Protein AF-0000000079300422 (afdb_homodimer)

Structure (mmCIF, N/CA/C/O backbone):
data_AF-0000000079300422-model_v1
#
loop_
_entity.id
_entity.type
_entity.pdbx_description
1 polymer 'Transcriptional regulator'
#
loop_
_atom_site.group_PDB
_atom_site.id
_atom_site.type_symbol
_atom_site.label_atom_id
_atom_site.label_alt_id
_atom_site.label_comp_id
_atom_site.label_asym_id
_atom_site.label_entity_id
_atom_site.label_seq_id
_atom_site.pdbx_PDB_ins_code
_atom_site.Cartn_x
_atom_site.Cartn_y
_atom_site.Cartn_z
_atom_site.occupancy
_atom_site.B_iso_or_equiv
_atom_site.auth_seq_id
_atom_site.auth_comp_id
_atom_site.auth_asym_id
_atom_site.auth_atom_id
_atom_site.pdbx_PDB_model_num
ATOM 1 N N . MET A 1 1 ? -11.734 12.523 0.452 1 65.12 1 MET A N 1
ATOM 2 C CA . MET A 1 1 ? -12.492 11.336 0.838 1 65.12 1 MET A CA 1
ATOM 3 C C . MET A 1 1 ? -11.555 10.195 1.224 1 65.12 1 MET A C 1
ATOM 5 O O . MET A 1 1 ? -10.438 10.102 0.72 1 65.12 1 MET A O 1
ATOM 9 N N . ALA A 1 2 ? -11.742 9.453 2.398 1 83.44 2 ALA A N 1
ATOM 10 C CA . ALA A 1 2 ? -11.023 8.32 2.979 1 83.44 2 ALA A CA 1
ATOM 11 C C . ALA A 1 2 ? -11.086 7.098 2.062 1 83.44 2 ALA A C 1
ATOM 13 O O . ALA A 1 2 ? -11.969 7.008 1.203 1 83.44 2 ALA A O 1
ATOM 14 N N . LEU A 1 3 ? -10.109 6.27 2.125 1 91.56 3 LEU A N 1
ATOM 15 C CA . LEU A 1 3 ? -10.156 4.988 1.424 1 91.56 3 LEU A CA 1
ATOM 16 C C . LEU A 1 3 ? -11.32 4.141 1.921 1 91.56 3 LEU A C 1
ATOM 18 O O . LEU A 1 3 ? -11.602 4.102 3.121 1 91.56 3 LEU A O 1
ATOM 22 N N . SER A 1 4 ? -11.961 3.43 0.982 1 94.44 4 SER A N 1
ATOM 23 C CA . SER A 1 4 ? -12.961 2.447 1.388 1 94.44 4 SER A CA 1
ATOM 24 C C . SER A 1 4 ? -12.336 1.338 2.227 1 94.44 4 SER A C 1
ATOM 26 O O . SER A 1 4 ? -11.117 1.175 2.238 1 94.44 4 SER A O 1
ATOM 28 N N . LYS A 1 5 ? -13.203 0.615 2.973 1 94.38 5 LYS A N 1
ATOM 29 C CA . LYS A 1 5 ? -12.727 -0.51 3.771 1 94.38 5 LYS A CA 1
ATOM 30 C C . LYS A 1 5 ? -12 -1.534 2.902 1 94.38 5 LYS A C 1
ATOM 32 O O . LYS A 1 5 ? -10.977 -2.09 3.309 1 94.38 5 LYS A O 1
ATOM 37 N N . SER A 1 6 ? -12.539 -1.839 1.721 1 95.19 6 SER A N 1
ATOM 38 C CA . SER A 1 6 ? -11.938 -2.783 0.789 1 95.19 6 SER A CA 1
ATOM 39 C C . SER A 1 6 ? -10.57 -2.293 0.314 1 95.19 6 SER A C 1
ATOM 41 O O . SER A 1 6 ? -9.609 -3.068 0.259 1 95.19 6 SER A O 1
ATOM 43 N N . ALA A 1 7 ? -10.5 -1.039 0.012 1 96.56 7 ALA A N 1
ATOM 44 C CA . ALA A 1 7 ? -9.242 -0.473 -0.458 1 96.56 7 ALA A CA 1
ATOM 45 C C . ALA A 1 7 ? -8.18 -0.513 0.639 1 96.56 7 ALA A C 1
ATOM 47 O O . ALA A 1 7 ? -7.012 -0.817 0.373 1 96.56 7 ALA A O 1
ATOM 48 N N . ARG A 1 8 ? -8.656 -0.204 1.826 1 96.69 8 ARG A N 1
ATOM 49 C CA . ARG A 1 8 ? -7.73 -0.251 2.953 1 96.69 8 ARG A CA 1
ATOM 50 C C . ARG A 1 8 ? -7.207 -1.668 3.174 1 96.69 8 ARG A C 1
ATOM 52 O O . ARG A 1 8 ? -6.016 -1.865 3.416 1 96.69 8 ARG A O 1
ATOM 59 N N . LYS A 1 9 ? -8.039 -2.619 3.129 1 97.31 9 LYS A N 1
ATOM 60 C CA . LYS A 1 9 ? -7.648 -4.02 3.273 1 97.31 9 LYS A CA 1
ATOM 61 C C . LYS A 1 9 ? -6.645 -4.422 2.197 1 97.31 9 LYS A C 1
ATOM 63 O O . LYS A 1 9 ? -5.629 -5.055 2.492 1 97.31 9 LYS A O 1
ATOM 68 N N . VAL A 1 10 ? -6.906 -4.062 0.966 1 98.25 10 VAL A N 1
ATOM 69 C CA . VAL A 1 10 ? -6.031 -4.398 -0.149 1 98.25 10 VAL A CA 1
ATOM 70 C C . VAL A 1 10 ? -4.672 -3.732 0.04 1 98.25 10 VAL A C 1
ATOM 72 O O . VAL A 1 10 ? -3.629 -4.363 -0.152 1 98.25 10 VAL A O 1
ATOM 75 N N . LEU A 1 11 ? -4.734 -2.471 0.416 1 98.5 11 LEU A N 1
ATOM 76 C CA . LEU A 1 11 ? -3.49 -1.745 0.655 1 98.5 11 LEU A CA 1
ATOM 77 C C . LEU A 1 11 ? -2.645 -2.449 1.712 1 98.5 11 LEU A C 1
ATOM 79 O O . LEU A 1 11 ? -1.437 -2.615 1.535 1 98.5 11 LEU A O 1
ATOM 83 N N . LYS A 1 12 ? -3.197 -2.912 2.76 1 98.44 12 LYS A N 1
ATOM 84 C CA . LYS A 1 12 ? -2.498 -3.617 3.83 1 98.44 12 LYS A CA 1
ATOM 85 C C . LYS A 1 12 ? -1.874 -4.914 3.318 1 98.44 12 LYS A C 1
ATOM 87 O O . LYS A 1 12 ? -0.717 -5.211 3.621 1 98.44 12 LYS A O 1
ATOM 92 N N . VAL A 1 13 ? -2.605 -5.645 2.57 1 98.56 13 VAL A N 1
ATOM 93 C CA . VAL A 1 13 ? -2.121 -6.914 2.041 1 98.56 13 VAL A CA 1
ATOM 94 C C . VAL A 1 13 ? -0.952 -6.664 1.091 1 98.56 13 VAL A C 1
ATOM 96 O O . VAL A 1 13 ? 0.05 -7.383 1.127 1 98.56 13 VAL A O 1
ATOM 99 N N . LEU A 1 14 ? -1.039 -5.613 0.265 1 98.44 14 LEU A N 1
ATOM 100 C CA . LEU A 1 14 ? -0.009 -5.32 -0.725 1 98.44 14 LEU A CA 1
ATOM 101 C C . LEU A 1 14 ? 1.299 -4.926 -0.046 1 98.44 14 LEU A C 1
ATOM 103 O O . LEU A 1 14 ? 2.373 -5.051 -0.639 1 98.44 14 LEU A O 1
ATOM 107 N N . ALA A 1 15 ? 1.162 -4.453 1.154 1 98.44 15 ALA A N 1
ATOM 108 C CA . ALA A 1 15 ? 2.348 -3.967 1.854 1 98.44 15 ALA A CA 1
ATOM 109 C C . ALA A 1 15 ? 3.031 -5.094 2.625 1 98.44 15 ALA A C 1
ATOM 111 O O . ALA A 1 15 ? 4.105 -4.902 3.195 1 98.44 15 ALA A O 1
ATOM 112 N N . ARG A 1 16 ? 2.473 -6.234 2.688 1 97.94 16 ARG A N 1
ATOM 113 C CA . ARG A 1 16 ? 3.061 -7.352 3.414 1 97.94 16 ARG A CA 1
ATOM 114 C C . ARG A 1 16 ? 4.293 -7.887 2.691 1 97.94 16 ARG A C 1
ATOM 116 O O . ARG A 1 16 ? 4.414 -7.746 1.474 1 97.94 16 ARG A O 1
ATOM 123 N N . ARG A 1 17 ? 5.07 -8.469 3.504 1 95.25 17 ARG A N 1
ATOM 124 C CA . ARG A 1 17 ? 6.293 -9.047 2.967 1 95.25 17 ARG A CA 1
ATOM 125 C C . ARG A 1 17 ? 5.98 -10.062 1.867 1 95.25 17 ARG A C 1
ATOM 127 O O . ARG A 1 17 ? 5.145 -10.945 2.051 1 95.25 17 ARG A O 1
ATOM 134 N N . GLY A 1 18 ? 6.57 -9.891 0.708 1 96.75 18 GLY A N 1
ATOM 135 C CA . GLY A 1 18 ? 6.465 -10.867 -0.362 1 96.75 18 GLY A CA 1
ATOM 136 C C . GLY A 1 18 ? 5.312 -10.594 -1.309 1 96.75 18 GLY A C 1
ATOM 137 O O . GLY A 1 18 ? 5.273 -11.133 -2.42 1 96.75 18 GLY A O 1
ATOM 138 N N . ALA A 1 19 ? 4.363 -9.797 -0.877 1 98 19 ALA A N 1
ATOM 139 C CA . ALA A 1 19 ? 3.121 -9.648 -1.633 1 98 19 ALA A CA 1
ATOM 140 C C . ALA A 1 19 ? 3.387 -9.047 -3.01 1 98 19 ALA A C 1
ATOM 142 O O . ALA A 1 19 ? 3.02 -9.625 -4.031 1 98 19 ALA A O 1
ATOM 143 N N . PRO A 1 20 ? 4.094 -7.871 -3.105 1 97.81 20 PRO A N 1
ATOM 144 C CA . PRO A 1 20 ? 4.363 -7.352 -4.449 1 97.81 20 PRO A CA 1
ATOM 145 C C . PRO A 1 20 ? 5.191 -8.312 -5.297 1 97.81 20 PRO A C 1
ATOM 147 O O . PRO A 1 20 ? 4.918 -8.477 -6.488 1 97.81 20 PRO A O 1
ATOM 150 N N . GLU A 1 21 ? 6.148 -8.977 -4.695 1 97.12 21 GLU A N 1
ATOM 151 C CA . GLU A 1 21 ? 7.027 -9.891 -5.422 1 97.12 21 GLU A CA 1
ATOM 152 C C . GLU A 1 21 ? 6.246 -11.047 -6.031 1 97.12 21 GLU A C 1
ATOM 154 O O . GLU A 1 21 ? 6.504 -11.453 -7.168 1 97.12 21 GLU A O 1
ATOM 159 N N . VAL A 1 22 ? 5.305 -11.555 -5.246 1 98.06 22 VAL A N 1
ATOM 160 C CA . VAL A 1 22 ? 4.496 -12.672 -5.73 1 98.06 22 VAL A CA 1
ATOM 161 C C . VAL A 1 22 ? 3.656 -12.219 -6.922 1 98.06 22 VAL A C 1
ATOM 163 O O . VAL A 1 22 ? 3.576 -12.922 -7.934 1 98.06 22 VAL A O 1
ATOM 166 N N . LEU A 1 23 ? 3.039 -11.07 -6.871 1 98.12 23 LEU A N 1
ATOM 167 C CA . LEU A 1 23 ? 2.238 -10.555 -7.98 1 98.12 23 LEU A CA 1
ATOM 168 C C . LEU A 1 23 ? 3.102 -10.344 -9.219 1 98.12 23 LEU A C 1
ATOM 170 O O . LEU A 1 23 ? 2.691 -10.68 -10.328 1 98.12 23 LEU A O 1
ATOM 174 N N . PHE A 1 24 ? 4.254 -9.789 -8.992 1 97.38 24 PHE A N 1
ATOM 175 C CA . PHE A 1 24 ? 5.16 -9.562 -10.117 1 97.38 24 PHE A CA 1
ATOM 176 C C . PHE A 1 24 ? 5.547 -10.875 -10.773 1 97.38 24 PHE A C 1
ATOM 178 O O . PHE A 1 24 ? 5.566 -10.984 -12 1 97.38 24 PHE A O 1
ATOM 185 N N . ALA A 1 25 ? 5.883 -11.836 -9.984 1 97.25 25 ALA A N 1
ATOM 186 C CA . ALA A 1 25 ? 6.266 -13.141 -10.508 1 97.25 25 ALA A CA 1
ATOM 187 C C . ALA A 1 25 ? 5.145 -13.75 -11.344 1 97.25 25 ALA A C 1
ATOM 189 O O . ALA A 1 25 ? 5.391 -14.328 -12.406 1 97.25 25 ALA A O 1
ATOM 190 N N . LEU A 1 26 ? 3.947 -13.547 -10.914 1 97.81 26 LEU A N 1
ATOM 191 C CA . LEU A 1 26 ? 2.793 -14.141 -11.578 1 97.81 26 LEU A CA 1
ATOM 192 C C . LEU A 1 26 ? 2.477 -13.398 -12.875 1 97.81 26 LEU A C 1
ATOM 194 O O . LEU A 1 26 ? 1.721 -13.898 -13.711 1 97.81 26 LEU A O 1
ATOM 198 N N . SER A 1 27 ? 2.973 -12.227 -12.984 1 96.5 27 SER A N 1
ATOM 199 C CA . SER A 1 27 ? 2.764 -11.477 -14.219 1 96.5 27 SER A CA 1
ATOM 200 C C . SER A 1 27 ? 3.438 -12.164 -15.398 1 96.5 27 SER A C 1
ATOM 202 O O . SER A 1 27 ? 3.121 -11.867 -16.562 1 96.5 27 SER A O 1
ATOM 204 N N . ARG A 1 28 ? 4.32 -13.023 -15.164 1 95.19 28 ARG A N 1
ATOM 205 C CA . ARG A 1 28 ? 5.055 -13.719 -16.219 1 95.19 28 ARG A CA 1
ATOM 206 C C . ARG A 1 28 ? 4.242 -14.883 -16.766 1 95.19 28 ARG A C 1
ATOM 208 O O . ARG A 1 28 ? 4.598 -15.453 -17.797 1 95.19 28 ARG A O 1
ATOM 215 N N . GLY A 1 29 ? 3.244 -15.273 -16.078 1 96.94 29 GLY A N 1
ATOM 216 C CA . GLY A 1 29 ? 2.389 -16.359 -16.516 1 96.94 29 GLY A CA 1
ATOM 217 C C . GLY A 1 29 ? 2.021 -17.328 -15.414 1 96.94 29 GLY A C 1
ATOM 218 O O . GLY A 1 29 ? 2.455 -17.172 -14.266 1 96.94 29 GLY A O 1
ATOM 219 N N . ALA A 1 30 ? 1.229 -18.312 -15.844 1 97.94 30 ALA A N 1
ATOM 220 C CA . ALA A 1 30 ? 0.841 -19.359 -14.898 1 97.94 30 ALA A CA 1
ATOM 221 C C . ALA A 1 30 ? 2.068 -20 -14.25 1 97.94 30 ALA A C 1
ATOM 223 O O . ALA A 1 30 ? 3.064 -20.266 -14.93 1 97.94 30 ALA A O 1
ATOM 224 N N . SER A 1 31 ? 2.039 -20.188 -12.93 1 98.06 31 SER A N 1
ATOM 225 C CA . SER A 1 31 ? 3.199 -20.703 -12.211 1 98.06 31 SER A CA 1
ATOM 226 C C . SER A 1 31 ? 2.789 -21.734 -11.172 1 98.06 31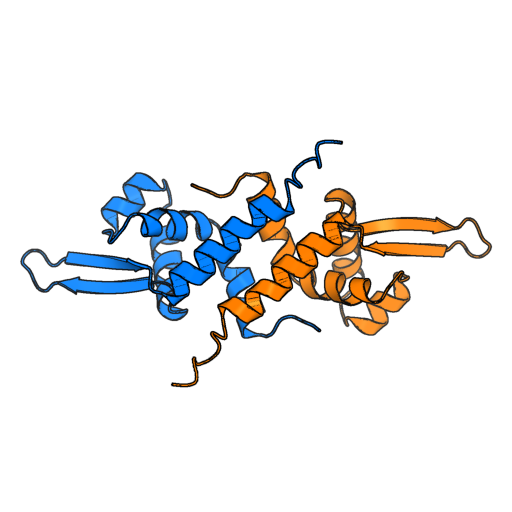 SER A C 1
ATOM 228 O O . SER A 1 31 ? 1.731 -21.625 -10.555 1 98.06 31 SER A O 1
ATOM 230 N N . ARG A 1 32 ? 3.676 -22.719 -11.039 1 97.81 32 ARG A N 1
ATOM 231 C CA . ARG A 1 32 ? 3.512 -23.656 -9.93 1 97.81 32 ARG A CA 1
ATOM 232 C C . ARG A 1 32 ? 4.16 -23.125 -8.656 1 97.81 32 ARG A C 1
ATOM 234 O O . ARG A 1 32 ? 4.988 -22.203 -8.711 1 97.81 32 ARG A O 1
ATOM 241 N N . PHE A 1 33 ? 3.715 -23.703 -7.504 1 98 33 PHE A N 1
ATOM 242 C CA . PHE A 1 33 ? 4.266 -23.297 -6.215 1 98 33 PHE A CA 1
ATOM 243 C C . PHE A 1 33 ? 5.789 -23.391 -6.223 1 98 33 PHE A C 1
ATOM 245 O O . PHE A 1 33 ? 6.477 -22.453 -5.82 1 98 33 PHE A O 1
ATOM 252 N N . SER A 1 34 ? 6.266 -24.453 -6.754 1 96.25 34 SER A N 1
ATOM 253 C CA . SER A 1 34 ? 7.703 -24.719 -6.766 1 96.25 34 SER A CA 1
ATOM 254 C C . SER A 1 34 ? 8.438 -23.688 -7.617 1 96.25 34 SER A C 1
ATOM 256 O O . SER A 1 34 ? 9.555 -23.281 -7.281 1 96.25 34 SER A O 1
ATOM 258 N N . ASP A 1 35 ? 7.852 -23.297 -8.75 1 95.75 35 ASP A N 1
ATOM 259 C CA . ASP A 1 35 ? 8.422 -22.266 -9.602 1 95.75 35 ASP A CA 1
ATOM 260 C C . ASP A 1 35 ? 8.57 -20.953 -8.836 1 95.75 35 ASP A C 1
ATOM 262 O O . ASP A 1 35 ? 9.625 -20.312 -8.891 1 95.75 35 ASP A O 1
ATOM 266 N N . LEU A 1 36 ? 7.52 -20.609 -8.102 1 97.31 36 LEU A N 1
ATOM 267 C CA . LEU A 1 36 ? 7.508 -19.359 -7.348 1 97.31 36 LEU A CA 1
ATOM 268 C C . LEU A 1 36 ? 8.508 -19.406 -6.195 1 97.31 36 LEU A C 1
ATOM 270 O O . LEU A 1 36 ? 9.219 -18.438 -5.938 1 97.31 36 LEU A O 1
ATOM 274 N N . GLU A 1 37 ? 8.539 -20.516 -5.52 1 95.44 37 GLU A N 1
ATOM 275 C CA . GLU A 1 37 ? 9.484 -20.688 -4.422 1 95.44 37 GLU A CA 1
ATOM 276 C C . GLU A 1 37 ? 10.922 -20.469 -4.898 1 95.44 37 GLU A C 1
ATOM 278 O O . GLU A 1 37 ? 11.703 -19.781 -4.242 1 95.44 37 GLU A O 1
ATOM 283 N N . SER A 1 38 ? 11.258 -21.062 -6.027 1 94.06 38 SER A N 1
ATOM 284 C CA . SER A 1 38 ? 12.602 -20.969 -6.59 1 94.06 38 SER A CA 1
ATOM 285 C C . SER A 1 38 ? 12.938 -19.547 -7.023 1 94.06 38 SER A C 1
ATOM 287 O O . SER A 1 38 ? 14.062 -19.094 -6.84 1 94.06 38 SER A O 1
ATOM 289 N N . LEU A 1 39 ? 11.977 -18.844 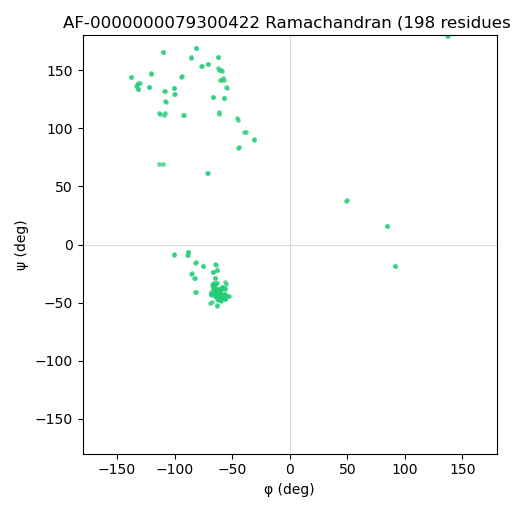-7.496 1 94.75 39 LEU A N 1
ATOM 290 C CA . LEU A 1 39 ? 12.172 -17.516 -8.07 1 94.75 39 LEU A CA 1
ATOM 291 C C . LEU A 1 39 ? 12.258 -16.453 -6.98 1 94.75 39 LEU A C 1
ATOM 293 O O . LEU A 1 39 ? 13.039 -15.508 -7.094 1 94.75 39 LEU A O 1
ATOM 297 N N . LEU A 1 40 ? 11.477 -16.453 -5.902 1 94.69 40 LEU A N 1
ATOM 298 C CA . LEU A 1 40 ? 11.25 -15.352 -4.98 1 94.69 40 LEU A CA 1
ATOM 299 C C . LEU A 1 40 ? 12.086 -15.523 -3.715 1 94.69 40 LEU A C 1
ATOM 301 O O . LEU A 1 40 ? 12.219 -14.586 -2.922 1 94.69 40 LEU A O 1
ATOM 305 N N . VAL A 1 41 ? 12.719 -16.516 -3.424 1 89.62 41 VAL A N 1
ATOM 306 C CA . VAL A 1 41 ? 13.469 -16.781 -2.203 1 89.62 41 VAL A CA 1
ATOM 307 C C . VAL A 1 41 ? 12.602 -16.469 -0.984 1 89.62 41 VAL A C 1
ATOM 309 O O . VAL A 1 41 ? 13.062 -15.82 -0.04 1 89.62 41 VAL A O 1
ATOM 312 N N . LEU A 1 42 ? 11.352 -16.734 -0.938 1 95.06 42 LEU A N 1
ATOM 313 C CA . LEU A 1 42 ? 10.406 -16.672 0.172 1 95.06 42 LEU A CA 1
ATOM 314 C C . LEU A 1 42 ? 10.266 -18.031 0.843 1 95.06 42 LEU A C 1
ATOM 316 O O . LEU A 1 42 ? 10.328 -19.062 0.176 1 95.06 42 LEU A O 1
ATOM 320 N N . SER A 1 43 ? 10.102 -17.938 2.139 1 96.81 43 SER A N 1
ATOM 321 C CA . SER A 1 43 ? 9.773 -19.203 2.789 1 96.81 43 SER A CA 1
ATOM 322 C C . SER A 1 43 ? 8.492 -19.797 2.225 1 96.81 43 SER A C 1
ATOM 324 O O . SER A 1 43 ? 7.582 -19.062 1.832 1 96.81 43 SER A O 1
ATOM 326 N N . PRO A 1 44 ? 8.398 -21.141 2.23 1 97.62 44 PRO A N 1
ATOM 327 C CA . PRO A 1 44 ? 7.168 -21.781 1.758 1 97.62 44 PRO A CA 1
ATOM 328 C C . PRO A 1 44 ? 5.926 -21.297 2.502 1 97.62 44 PRO A C 1
ATOM 330 O O . PRO A 1 44 ? 4.855 -21.156 1.904 1 97.62 44 PRO A O 1
ATOM 333 N N . ARG A 1 45 ? 6.074 -20.969 3.709 1 98.06 45 ARG A N 1
ATOM 334 C CA . ARG A 1 45 ? 4.949 -20.5 4.504 1 98.06 45 ARG A CA 1
ATOM 335 C C . ARG A 1 45 ? 4.484 -19.125 4.031 1 98.06 45 ARG A C 1
ATOM 337 O O . ARG A 1 45 ? 3.287 -18.906 3.832 1 98.06 45 ARG A O 1
ATOM 344 N N . THR A 1 46 ? 5.414 -18.219 3.9 1 98.25 46 THR A N 1
ATOM 345 C CA . THR A 1 46 ? 5.082 -16.859 3.453 1 98.25 46 THR A CA 1
ATOM 346 C C . THR A 1 46 ? 4.461 -16.891 2.061 1 98.25 46 THR A C 1
ATOM 348 O O . THR A 1 46 ? 3.475 -16.203 1.801 1 98.25 46 THR A O 1
ATOM 351 N N . LEU A 1 47 ? 5.066 -17.688 1.211 1 98.31 47 LEU A N 1
ATOM 352 C CA . LEU A 1 47 ? 4.539 -17.828 -0.143 1 98.31 47 LEU A CA 1
ATOM 353 C C . LEU A 1 47 ? 3.109 -18.359 -0.119 1 98.31 47 LEU A C 1
ATOM 355 O O . LEU A 1 47 ? 2.227 -17.812 -0.782 1 98.31 47 LEU A O 1
ATOM 359 N N . ALA A 1 48 ? 2.895 -19.422 0.64 1 98.5 48 ALA A N 1
ATOM 360 C CA . ALA A 1 48 ? 1.563 -20.016 0.738 1 98.5 48 ALA A CA 1
ATOM 361 C C . ALA A 1 48 ? 0.553 -19.016 1.273 1 98.5 48 ALA A C 1
ATOM 363 O O . ALA A 1 48 ? -0.573 -18.922 0.775 1 98.5 48 ALA A O 1
ATOM 364 N N . GLU A 1 49 ? 0.927 -18.281 2.262 1 98.69 49 GLU A N 1
ATOM 365 C CA . GLU A 1 49 ? 0.061 -17.281 2.861 1 98.69 49 GLU A CA 1
ATOM 366 C C . GLU A 1 49 ? -0.307 -16.203 1.851 1 98.69 49 GLU A C 1
ATOM 368 O O . GLU A 1 49 ? -1.472 -15.805 1.753 1 98.69 49 GLU A O 1
ATOM 373 N N . ARG A 1 50 ? 0.64 -15.688 1.093 1 98.56 50 ARG A N 1
ATOM 374 C CA . ARG A 1 50 ? 0.379 -14.656 0.093 1 98.56 50 ARG A CA 1
ATOM 375 C C . ARG A 1 50 ? -0.554 -15.172 -0.996 1 98.56 50 ARG A C 1
ATOM 377 O O . ARG A 1 50 ? -1.489 -14.484 -1.401 1 98.56 50 ARG A O 1
ATOM 384 N N . LEU A 1 51 ? -0.268 -16.406 -1.452 1 98.75 51 LEU A N 1
ATOM 385 C CA . LEU A 1 51 ? -1.097 -16.984 -2.504 1 98.75 51 LEU A CA 1
ATOM 386 C C . LEU A 1 51 ? -2.533 -17.172 -2.025 1 98.75 51 LEU A C 1
ATOM 388 O O . LEU A 1 51 ? -3.479 -16.875 -2.762 1 98.75 51 LEU A O 1
ATOM 392 N N . ARG A 1 52 ? -2.668 -17.641 -0.816 1 98.62 52 ARG A N 1
ATOM 393 C CA . ARG A 1 52 ? -4.004 -17.797 -0.25 1 98.62 52 ARG A CA 1
ATOM 394 C C . ARG A 1 52 ? -4.715 -16.453 -0.135 1 98.62 52 ARG A C 1
ATOM 396 O O . ARG A 1 52 ? -5.879 -16.328 -0.518 1 98.62 52 ARG A O 1
ATOM 403 N N . GLU A 1 53 ? -4.066 -15.469 0.388 1 98.75 53 GLU A N 1
ATOM 404 C CA . GLU A 1 53 ? -4.641 -14.133 0.524 1 98.75 53 GLU A CA 1
ATOM 405 C C . GLU A 1 53 ? -5.059 -13.57 -0.832 1 98.75 53 GLU A C 1
ATOM 407 O O . GLU A 1 53 ? -6.152 -13.016 -0.972 1 98.75 53 GLU A O 1
ATOM 412 N N . PHE A 1 54 ? -4.184 -13.727 -1.809 1 98.81 54 PHE A N 1
ATOM 413 C CA . PHE A 1 54 ? -4.477 -13.203 -3.139 1 98.81 54 PHE A CA 1
ATOM 414 C C . PHE A 1 54 ? -5.641 -13.953 -3.771 1 98.81 54 PHE A C 1
ATOM 416 O O . PHE A 1 54 ? -6.43 -13.367 -4.516 1 98.81 54 PHE A O 1
ATOM 423 N N . HIS A 1 55 ? -5.68 -15.25 -3.514 1 98.75 55 HIS A N 1
ATOM 424 C CA . HIS A 1 55 ? -6.816 -16.016 -4.008 1 98.75 55 HIS A CA 1
ATOM 425 C C . HIS A 1 55 ? -8.125 -15.523 -3.396 1 98.75 55 HIS A C 1
ATOM 427 O O . HIS A 1 55 ? -9.102 -15.305 -4.113 1 98.75 55 HIS A O 1
ATOM 433 N N . LEU A 1 56 ? -8.148 -15.297 -2.082 1 98.12 56 LEU A N 1
ATOM 434 C CA . LEU A 1 56 ? -9.344 -14.844 -1.372 1 98.12 56 LEU A CA 1
ATOM 435 C C . LEU A 1 56 ? -9.75 -13.453 -1.834 1 98.12 56 LEU A C 1
ATOM 437 O O . LEU A 1 56 ? -10.945 -13.133 -1.877 1 98.12 56 LEU A O 1
ATOM 441 N N . LEU A 1 57 ? -8.797 -12.656 -2.264 1 97.88 57 LEU A N 1
ATOM 442 C CA . LEU A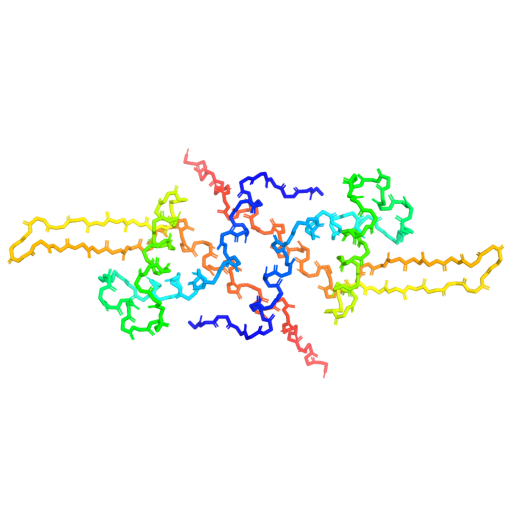 1 57 ? -9.07 -11.297 -2.713 1 97.88 57 LEU A CA 1
ATOM 443 C C . LEU A 1 57 ? -9.406 -11.273 -4.199 1 97.88 57 LEU A C 1
ATOM 445 O O . LEU A 1 57 ? -9.75 -10.219 -4.746 1 97.88 57 LEU A O 1
ATOM 449 N N . GLY A 1 58 ? -9.234 -12.359 -4.859 1 97.75 58 GLY A N 1
ATOM 450 C CA . GLY A 1 58 ? -9.57 -12.461 -6.27 1 97.75 58 GLY A CA 1
ATOM 451 C C . GLY A 1 58 ? -8.469 -11.977 -7.188 1 97.75 58 GLY A C 1
ATOM 452 O O . GLY A 1 58 ? -8.719 -11.68 -8.359 1 97.75 58 GLY A O 1
ATOM 453 N N . PHE A 1 59 ? -7.27 -11.836 -6.699 1 98.5 59 PHE A N 1
ATOM 454 C CA . PHE A 1 59 ? -6.141 -11.391 -7.504 1 98.5 59 PHE A CA 1
ATOM 455 C C . PHE A 1 59 ? -5.531 -12.555 -8.273 1 98.5 59 PHE A C 1
ATOM 457 O O . PHE A 1 59 ? -4.941 -12.359 -9.344 1 98.5 59 PHE A O 1
ATOM 464 N N . VAL A 1 60 ? -5.648 -13.773 -7.715 1 98.75 60 VAL A N 1
ATOM 465 C CA . VAL A 1 60 ? -5.012 -14.969 -8.242 1 98.75 60 VAL A CA 1
ATOM 466 C C . VAL A 1 60 ? -6.02 -16.125 -8.281 1 98.75 60 VAL A C 1
ATOM 468 O O . VAL A 1 60 ? -6.82 -16.281 -7.359 1 98.75 60 VAL A O 1
ATOM 471 N N . GLU A 1 61 ? -5.977 -16.781 -9.305 1 98.69 61 GLU A N 1
ATOM 472 C CA . GLU A 1 61 ? -6.754 -18.016 -9.43 1 98.69 61 GLU A CA 1
ATOM 473 C C . GLU A 1 61 ? -5.887 -19.25 -9.188 1 98.69 61 GLU A C 1
ATOM 475 O O . GLU A 1 61 ? -4.746 -19.312 -9.656 1 98.69 61 GLU A O 1
ATOM 480 N N . ARG A 1 62 ? -6.344 -20.078 -8.352 1 98 62 ARG A N 1
ATOM 481 C CA . ARG A 1 62 ? -5.73 -21.391 -8.156 1 98 62 ARG A CA 1
ATOM 482 C C . ARG A 1 62 ? -6.375 -22.438 -9.055 1 98 62 ARG A C 1
ATOM 484 O O . ARG A 1 62 ? -7.531 -22.812 -8.852 1 98 62 ARG A O 1
ATOM 491 N N . ARG A 1 63 ? -5.672 -22.953 -10.055 1 97.69 63 ARG A N 1
ATOM 492 C CA . ARG A 1 63 ? -6.203 -23.922 -11.008 1 97.69 63 ARG A CA 1
ATOM 493 C C . ARG A 1 63 ? -5.609 -25.312 -10.758 1 97.69 63 ARG A C 1
ATOM 495 O O . ARG A 1 63 ? -4.398 -25.5 -10.891 1 97.69 63 ARG A O 1
ATOM 502 N N . ALA A 1 64 ? -6.465 -26.234 -10.531 1 96.75 64 ALA A N 1
ATOM 503 C CA . ALA A 1 64 ? -6.031 -27.609 -10.281 1 96.75 64 ALA A CA 1
ATOM 504 C C . ALA A 1 64 ? -6.184 -28.469 -11.531 1 96.75 64 ALA A C 1
ATOM 506 O O . ALA A 1 64 ? -7.184 -28.359 -12.25 1 96.75 64 ALA A O 1
ATOM 507 N N . TYR A 1 65 ? -5.199 -29.25 -11.867 1 96.06 65 TYR A N 1
ATOM 508 C CA . TYR A 1 65 ? -5.207 -30.188 -12.977 1 96.06 65 TYR A CA 1
ATOM 509 C C . TYR A 1 65 ? -5.172 -31.625 -12.469 1 96.06 65 TYR A C 1
ATOM 511 O O . TYR A 1 65 ? -4.188 -32.062 -11.859 1 96.06 65 TYR A O 1
ATOM 519 N N . PRO A 1 66 ? -6.246 -32.312 -12.68 1 92.5 66 PRO A N 1
ATOM 520 C CA . PRO A 1 66 ? -6.312 -33.688 -12.234 1 92.5 66 PRO A CA 1
ATOM 521 C C . PRO A 1 66 ? -5.434 -34.625 -13.062 1 92.5 66 PRO A C 1
ATOM 523 O O . PRO A 1 66 ? -5.945 -35.469 -13.797 1 92.5 66 PRO A O 1
ATOM 526 N N . GLU A 1 67 ? -4.281 -34.5 -13.117 1 93.94 67 GLU A N 1
ATOM 527 C CA . GLU A 1 67 ? -3.293 -35.344 -13.789 1 93.94 67 GLU A CA 1
ATOM 528 C C . GLU A 1 67 ? -2.441 -36.094 -12.789 1 93.94 67 GLU A C 1
ATOM 530 O O . GLU A 1 67 ? -2.686 -36.031 -11.578 1 93.94 67 GLU A O 1
ATOM 535 N N . VAL A 1 68 ? -1.716 -37.094 -13.281 1 92.94 68 VAL A N 1
ATOM 536 C CA . VAL A 1 68 ? -0.8 -37.844 -12.445 1 92.94 68 VAL A CA 1
ATOM 537 C C . VAL A 1 68 ? 0.643 -37.5 -12.805 1 92.94 68 VAL A C 1
ATOM 539 O O . VAL A 1 68 ? 1.092 -37.781 -13.922 1 92.94 68 VAL A O 1
ATOM 542 N N . PRO A 1 69 ? 1.313 -36.812 -11.781 1 94.12 69 PRO A N 1
ATOM 543 C CA . PRO A 1 69 ? 0.889 -36.344 -10.461 1 94.12 69 PRO A CA 1
ATOM 544 C C . PRO A 1 69 ? 0.027 -35.094 -10.539 1 94.12 69 PRO A C 1
ATOM 546 O O . PRO A 1 69 ? 0.117 -34.312 -11.508 1 94.12 69 PRO A O 1
ATOM 549 N N . PRO A 1 70 ? -0.82 -34.938 -9.516 1 94.38 70 PRO A N 1
ATOM 550 C CA . PRO A 1 70 ? -1.663 -33.75 -9.516 1 94.38 70 PRO A CA 1
ATOM 551 C C . PRO A 1 70 ? -0.852 -32.438 -9.586 1 94.38 70 PRO A C 1
ATOM 553 O O . PRO A 1 70 ? 0.241 -32.375 -9.016 1 94.38 70 PRO A O 1
ATOM 556 N N . ARG A 1 71 ? -1.354 -31.469 -10.32 1 94.88 71 ARG A N 1
ATOM 557 C CA . ARG A 1 71 ? -0.654 -30.203 -10.5 1 94.88 71 ARG A CA 1
ATOM 558 C C . ARG A 1 71 ? -1.581 -29.016 -10.227 1 94.88 71 ARG A C 1
ATOM 560 O O . ARG A 1 71 ? -2.76 -29.047 -10.594 1 94.88 71 ARG A O 1
ATOM 567 N N . VAL A 1 72 ? -1.051 -28.016 -9.562 1 97.69 72 VAL A N 1
ATOM 568 C CA . VAL A 1 72 ? -1.778 -26.766 -9.336 1 97.69 72 VAL A CA 1
ATOM 569 C C . VAL A 1 72 ? -0.99 -25.594 -9.914 1 97.69 72 VAL A C 1
ATOM 571 O O . VAL A 1 72 ? 0.231 -25.516 -9.758 1 97.69 72 VAL A O 1
ATOM 574 N N . GLU A 1 73 ? -1.76 -24.734 -10.609 1 98.62 73 GLU A N 1
ATOM 575 C CA . GLU A 1 73 ? -1.142 -23.531 -11.133 1 98.62 73 GLU A CA 1
ATOM 576 C C . GLU A 1 73 ? -1.822 -22.281 -10.57 1 98.62 73 GLU A C 1
ATOM 578 O O . GLU A 1 73 ? -3.027 -22.281 -10.32 1 98.62 73 GLU A O 1
ATOM 583 N N . TYR A 1 74 ? -1.081 -21.312 -10.406 1 98.75 74 TYR A N 1
ATOM 584 C CA . TYR A 1 74 ? -1.562 -19.984 -10.008 1 98.75 74 TYR A CA 1
ATOM 585 C C . TYR A 1 74 ? -1.481 -19 -11.172 1 98.75 74 TYR A C 1
ATOM 587 O O . TYR A 1 74 ? -0.446 -18.906 -11.828 1 98.75 74 TYR A O 1
ATOM 595 N N . ILE A 1 75 ? -2.584 -18.312 -11.352 1 98.69 75 ILE A N 1
ATOM 596 C CA . ILE A 1 75 ? -2.695 -17.406 -12.492 1 98.69 75 ILE A CA 1
ATOM 597 C C . ILE A 1 75 ? -3.211 -16.047 -12.023 1 98.69 75 ILE 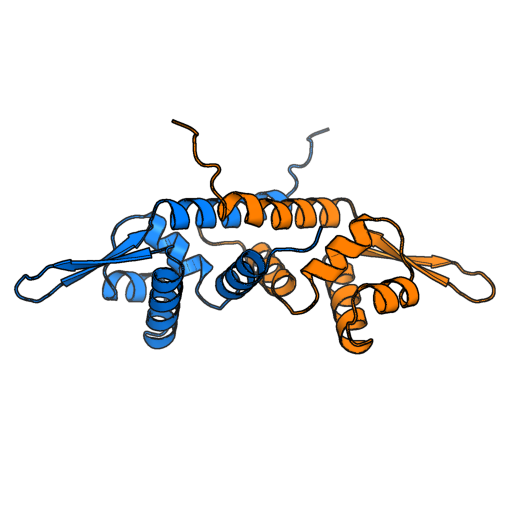A C 1
ATOM 599 O O . ILE A 1 75 ? -4.133 -15.977 -11.211 1 98.69 75 ILE A O 1
ATOM 603 N N . LEU A 1 76 ? -2.561 -15.062 -12.492 1 98.31 76 LEU A N 1
ATOM 604 C CA . LEU A 1 76 ? -3.053 -13.719 -12.219 1 98.31 76 LEU A CA 1
ATOM 605 C C . LEU A 1 76 ? -4.387 -13.469 -12.914 1 98.31 76 LEU A C 1
ATOM 607 O O . LEU A 1 76 ? -4.516 -13.719 -14.117 1 98.31 76 LEU A O 1
ATOM 611 N N . THR A 1 77 ? -5.391 -13.031 -12.156 1 98.19 77 THR A N 1
ATOM 612 C CA . THR A 1 77 ? -6.68 -12.68 -12.742 1 98.19 77 THR A CA 1
ATOM 613 C C . THR A 1 77 ? -6.637 -11.273 -13.336 1 98.19 77 THR A C 1
ATOM 615 O O . THR A 1 77 ? -5.672 -10.539 -13.133 1 98.19 77 THR A O 1
ATOM 618 N N . PRO A 1 78 ? -7.688 -10.891 -14.125 1 96.94 78 PRO A N 1
ATOM 619 C CA . PRO A 1 78 ? -7.754 -9.5 -14.586 1 96.94 78 PRO A CA 1
ATOM 620 C C . PRO A 1 78 ? -7.719 -8.492 -13.445 1 96.94 78 PRO A C 1
ATOM 622 O O . PRO A 1 78 ? -7.078 -7.449 -13.555 1 96.94 78 PRO A O 1
ATOM 625 N N . ARG A 1 79 ? -8.375 -8.828 -12.344 1 96.81 79 ARG A N 1
ATOM 626 C CA . ARG A 1 79 ? -8.336 -7.973 -11.164 1 96.81 79 ARG A CA 1
ATOM 627 C C . ARG A 1 79 ? -6.914 -7.875 -10.609 1 96.81 79 ARG A C 1
ATOM 629 O O . ARG A 1 79 ? -6.457 -6.785 -10.258 1 96.81 79 ARG A O 1
ATOM 636 N N . GLY A 1 80 ? -6.246 -9 -10.516 1 97.88 80 GLY A N 1
ATOM 637 C CA . GLY A 1 80 ? -4.863 -9.016 -10.07 1 97.88 80 GLY A CA 1
ATOM 638 C C . GLY A 1 80 ? -3.943 -8.18 -10.938 1 97.88 80 GLY A C 1
ATOM 639 O O . GLY A 1 80 ? -3.033 -7.52 -10.43 1 97.88 80 GLY A O 1
ATOM 640 N N . LYS A 1 81 ? -4.234 -8.211 -12.234 1 97.31 81 LYS A N 1
ATOM 641 C CA . LYS A 1 81 ? -3.434 -7.43 -13.172 1 97.31 81 LYS A CA 1
ATOM 642 C C . LYS A 1 81 ? -3.623 -5.934 -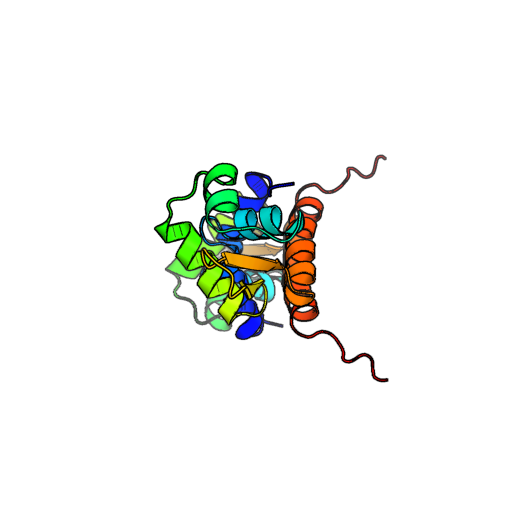12.938 1 97.31 81 LYS A C 1
ATOM 644 O O . LYS A 1 81 ? -2.66 -5.164 -12.992 1 97.31 81 LYS A O 1
ATOM 649 N N . ARG A 1 82 ? -4.84 -5.555 -12.695 1 97.31 82 ARG A N 1
ATOM 650 C CA . ARG A 1 82 ? -5.102 -4.148 -12.406 1 97.31 82 ARG A CA 1
ATOM 651 C C . ARG A 1 82 ? -4.375 -3.705 -11.141 1 97.31 82 ARG A C 1
ATOM 653 O O . ARG A 1 82 ? -3.818 -2.607 -11.094 1 97.31 82 ARG A O 1
ATOM 660 N N . VAL A 1 83 ? -4.332 -4.582 -10.164 1 97.62 83 VAL A N 1
ATOM 661 C CA . VAL A 1 83 ? -3.666 -4.273 -8.906 1 97.62 83 VAL A CA 1
ATOM 662 C C . VAL A 1 83 ? -2.16 -4.176 -9.125 1 97.62 83 VAL A C 1
ATOM 664 O O . VAL A 1 83 ? -1.5 -3.295 -8.57 1 97.62 83 VAL A O 1
ATOM 667 N N . LEU A 1 84 ? -1.66 -5.055 -9.898 1 97.44 84 LEU A N 1
ATOM 668 C CA . LEU A 1 84 ? -0.24 -5.012 -10.234 1 97.44 84 LEU A CA 1
ATOM 669 C C . LEU A 1 84 ? 0.112 -3.701 -10.93 1 97.44 84 LEU A C 1
ATOM 671 O O . LEU A 1 84 ? 1.138 -3.086 -10.625 1 97.44 84 LEU A O 1
ATOM 675 N N . ASP A 1 85 ? -0.724 -3.293 -11.867 1 96.38 85 ASP A N 1
ATOM 676 C CA . ASP A 1 85 ? -0.5 -2.031 -12.57 1 96.38 85 ASP A CA 1
ATOM 677 C C . ASP A 1 85 ? -0.537 -0.852 -11.594 1 96.38 85 ASP A C 1
ATOM 679 O O . ASP A 1 85 ? 0.24 0.096 -11.734 1 96.38 85 ASP A O 1
ATOM 683 N N . PHE A 1 86 ? -1.421 -0.923 -10.734 1 97.56 86 PHE A N 1
ATOM 684 C CA . PHE A 1 86 ? -1.49 0.065 -9.664 1 97.56 86 PHE A CA 1
ATOM 685 C C . PHE A 1 86 ? -0.173 0.129 -8.898 1 97.56 86 PHE A C 1
ATOM 687 O O . PHE A 1 86 ? 0.375 1.212 -8.688 1 97.56 86 PHE A O 1
ATOM 694 N N . LEU A 1 87 ? 0.443 -0.956 -8.5 1 97.62 87 LEU A N 1
ATOM 695 C CA . LEU A 1 87 ? 1.708 -1.008 -7.773 1 97.62 87 LEU A CA 1
ATOM 696 C C . LEU A 1 87 ? 2.834 -0.397 -8.602 1 97.62 87 LEU A C 1
ATOM 698 O O . LEU A 1 87 ? 3.666 0.343 -8.07 1 97.62 87 LEU A O 1
ATOM 702 N N . ARG A 1 88 ? 2.777 -0.687 -9.891 1 95 88 ARG A N 1
ATOM 703 C CA . ARG A 1 88 ? 3.791 -0.141 -10.789 1 95 88 ARG A CA 1
ATOM 704 C C . ARG A 1 88 ? 3.709 1.38 -10.844 1 95 88 ARG A C 1
ATOM 706 O O . ARG A 1 88 ? 4.73 2.057 -10.984 1 95 88 ARG A O 1
ATOM 713 N N . GLY A 1 89 ? 2.516 1.855 -10.711 1 95.81 89 GLY A N 1
ATOM 714 C CA . GLY A 1 89 ? 2.303 3.295 -10.727 1 95.81 89 GLY A CA 1
ATOM 715 C C . GLY A 1 89 ? 2.99 4.012 -9.578 1 95.81 89 GLY A C 1
ATOM 716 O O . GLY A 1 89 ? 3.264 5.211 -9.664 1 95.81 89 GLY A O 1
ATOM 717 N N . LEU A 1 90 ? 3.295 3.287 -8.508 1 96.69 90 LEU A N 1
ATOM 718 C CA . LEU A 1 90 ? 3.959 3.893 -7.359 1 96.69 90 LEU A CA 1
ATOM 719 C C . LEU A 1 90 ? 5.363 4.359 -7.723 1 96.69 90 LEU A C 1
ATOM 721 O O . LEU A 1 90 ? 5.828 5.387 -7.23 1 96.69 90 LEU A O 1
ATOM 725 N N . GLU A 1 91 ? 6.055 3.633 -8.625 1 94.25 91 GLU A N 1
ATOM 726 C CA . GLU A 1 91 ? 7.383 4.027 -9.078 1 94.25 91 GLU A CA 1
ATOM 727 C C . GLU A 1 91 ? 7.352 5.391 -9.766 1 94.25 91 GLU A C 1
ATOM 729 O O . GLU A 1 91 ? 8.234 6.219 -9.555 1 94.25 91 GLU A O 1
ATOM 734 N N . ASP A 1 92 ? 6.324 5.566 -10.531 1 92 92 ASP A N 1
ATOM 735 C CA . ASP A 1 92 ? 6.18 6.82 -11.266 1 92 92 ASP A CA 1
ATOM 736 C C . ASP A 1 92 ? 5.945 7.988 -10.312 1 92 92 ASP A C 1
ATOM 738 O O . ASP A 1 92 ? 6.395 9.109 -10.57 1 92 92 ASP A O 1
ATOM 742 N N . VAL A 1 93 ? 5.254 7.746 -9.273 1 94.75 93 VAL A N 1
ATOM 743 C CA . VAL A 1 93 ? 4.934 8.758 -8.281 1 94.75 93 VAL A CA 1
ATOM 744 C C . VAL A 1 93 ? 6.215 9.227 -7.594 1 94.75 93 VAL A C 1
ATOM 746 O O . VAL A 1 93 ? 6.371 10.422 -7.305 1 94.75 93 VAL A O 1
ATOM 749 N N . LEU A 1 94 ? 7.113 8.352 -7.285 1 93.12 94 LEU A N 1
ATOM 750 C CA . LEU A 1 94 ? 8.289 8.648 -6.477 1 93.12 94 LEU A CA 1
ATOM 751 C C . LEU A 1 94 ? 9.422 9.195 -7.34 1 93.12 94 LEU A C 1
ATOM 753 O O . LEU A 1 94 ? 10.367 9.797 -6.824 1 93.12 94 LEU A O 1
ATOM 757 N N . GLU A 1 95 ? 9.461 8.898 -8.562 1 83.94 95 GLU A N 1
ATOM 758 C CA . GLU A 1 95 ? 10.492 9.414 -9.461 1 83.94 95 GLU A CA 1
ATOM 759 C C . GLU A 1 95 ? 9.906 10.414 -10.453 1 83.94 95 GLU A C 1
ATOM 761 O O . GLU A 1 95 ? 9.734 10.094 -11.633 1 83.94 95 GLU A O 1
ATOM 766 N N . PRO A 1 96 ? 9.516 11.594 -9.867 1 70.5 96 PRO A N 1
ATOM 767 C CA . PRO A 1 96 ? 8.969 12.531 -10.844 1 70.5 96 PRO A CA 1
ATOM 768 C C . PRO A 1 96 ? 9.977 12.938 -11.914 1 70.5 96 PRO A C 1
ATOM 770 O O . PRO A 1 96 ? 11.18 13.016 -11.633 1 70.5 96 PRO A O 1
ATOM 773 N N . LYS A 1 97 ? 9.656 12.477 -13.148 1 61.47 97 LYS A N 1
ATOM 774 C CA . LYS A 1 97 ? 10.477 12.82 -14.297 1 61.47 97 LYS A CA 1
ATOM 775 C C . LYS A 1 97 ? 10.836 14.305 -14.305 1 61.47 97 LYS A C 1
ATOM 777 O O . LYS A 1 97 ? 10.031 15.141 -13.875 1 61.47 97 LYS A O 1
ATOM 782 N N . GLU A 1 98 ? 12.109 14.578 -14 1 55.47 98 GLU A N 1
ATOM 783 C CA . GLU A 1 98 ? 12.578 15.945 -14.188 1 55.47 98 GLU A CA 1
ATOM 784 C C . GLU A 1 98 ? 11.977 16.562 -15.453 1 55.47 98 GLU A C 1
ATOM 786 O O . GLU A 1 98 ? 11.953 15.938 -16.516 1 55.47 98 GLU A O 1
ATOM 791 N N . GLU A 1 99 ? 10.984 17.25 -15.258 1 45.34 99 GLU A N 1
ATOM 792 C CA . GLU A 1 99 ? 10.75 18.062 -16.453 1 45.34 99 GLU A CA 1
ATOM 793 C C . GLU A 1 99 ? 12.047 18.672 -16.969 1 45.34 99 GLU A C 1
ATOM 795 O O . GLU A 1 99 ? 12.781 19.312 -16.203 1 45.34 99 GLU A O 1
ATOM 800 N N . VAL A 1 100 ? 12.789 17.859 -17.766 1 42.62 100 VAL A N 1
ATOM 801 C CA . VAL A 1 100 ? 13.797 18.625 -18.484 1 42.62 100 VAL A CA 1
ATOM 802 C C . VAL A 1 100 ? 13.289 20.031 -18.766 1 42.62 100 VAL A C 1
ATOM 804 O O . VAL A 1 100 ? 12.289 20.219 -19.469 1 42.62 100 VAL A O 1
ATOM 807 N N . ARG A 1 101 ? 13.547 20.984 -17.859 1 30.53 101 ARG A N 1
ATOM 808 C CA . ARG A 1 101 ? 13.672 22.344 -18.391 1 30.53 101 ARG A CA 1
ATOM 809 C C . ARG A 1 101 ? 14.859 22.453 -19.328 1 30.53 101 ARG A C 1
ATOM 811 O O . ARG A 1 101 ? 15.938 21.938 -19.047 1 30.53 101 ARG A O 1
ATOM 818 N N . MET B 1 1 ? 8.984 -6.445 -13.367 1 65 1 MET B N 1
ATOM 819 C CA . MET B 1 1 ? 10.039 -5.84 -12.555 1 65 1 MET B CA 1
ATOM 820 C C . MET B 1 1 ? 9.531 -5.539 -11.148 1 65 1 MET B C 1
ATOM 822 O O . MET B 1 1 ? 8.344 -5.312 -10.945 1 65 1 MET B O 1
ATOM 826 N N . ALA B 1 2 ? 10.258 -5.91 -10 1 82.94 2 ALA B N 1
ATOM 827 C CA . ALA B 1 2 ? 10.016 -5.719 -8.57 1 82.94 2 ALA B CA 1
ATOM 828 C C . ALA B 1 2 ? 9.961 -4.234 -8.219 1 82.94 2 ALA B C 1
ATOM 830 O O . ALA B 1 2 ? 10.461 -3.393 -8.969 1 82.94 2 ALA B O 1
ATOM 831 N N . LEU B 1 3 ? 9.227 -3.904 -7.23 1 91.5 3 LEU B N 1
ATOM 832 C CA . LEU B 1 3 ? 9.234 -2.545 -6.703 1 91.5 3 LEU B CA 1
ATOM 833 C C . LEU B 1 3 ? 10.633 -2.154 -6.223 1 91.5 3 LEU B C 1
ATOM 835 O O . LEU B 1 3 ? 11.336 -2.969 -5.621 1 91.5 3 LEU B O 1
ATOM 839 N N . SER B 1 4 ? 10.992 -0.881 -6.473 1 94.38 4 SER B N 1
ATOM 840 C CA . SER B 1 4 ? 12.234 -0.37 -5.887 1 94.38 4 SER B CA 1
ATOM 841 C C . SER B 1 4 ? 12.164 -0.377 -4.363 1 94.38 4 SER B C 1
ATOM 843 O O . SER B 1 4 ? 11.086 -0.494 -3.783 1 94.38 4 SER B O 1
ATOM 845 N N . LYS B 1 5 ? 13.352 -0.316 -3.736 1 94.38 5 LYS B N 1
ATOM 846 C CA . LYS B 1 5 ? 13.406 -0.258 -2.277 1 94.38 5 LYS B CA 1
ATOM 847 C C . LYS B 1 5 ? 12.602 0.925 -1.744 1 94.38 5 LYS B C 1
ATOM 849 O O . LYS B 1 5 ? 11.914 0.808 -0.727 1 94.38 5 LYS B O 1
ATOM 854 N N . SER B 1 6 ? 12.719 2.1 -2.373 1 95.25 6 SER B N 1
ATOM 855 C CA . SER B 1 6 ? 11.984 3.297 -1.978 1 95.25 6 SER B CA 1
ATOM 856 C C . SER B 1 6 ? 10.477 3.092 -2.104 1 95.25 6 SER B C 1
ATOM 858 O O . SER B 1 6 ? 9.719 3.469 -1.21 1 95.25 6 SER B O 1
ATOM 860 N N . ALA B 1 7 ? 10.102 2.484 -3.172 1 96.56 7 ALA B N 1
ATOM 861 C CA . ALA B 1 7 ? 8.672 2.244 -3.389 1 96.56 7 ALA B CA 1
ATOM 862 C C . ALA B 1 7 ? 8.117 1.275 -2.35 1 96.56 7 ALA B C 1
ATOM 864 O O . ALA B 1 7 ? 7.008 1.468 -1.845 1 96.56 7 ALA B O 1
ATOM 865 N N . ARG B 1 8 ? 8.93 0.28 -2.088 1 96.69 8 ARG B N 1
ATOM 866 C CA . ARG B 1 8 ? 8.508 -0.682 -1.074 1 96.69 8 ARG B CA 1
ATOM 867 C C . ARG B 1 8 ? 8.367 -0.014 0.288 1 96.69 8 ARG B C 1
ATOM 869 O O . ARG B 1 8 ? 7.398 -0.271 1.011 1 96.69 8 ARG B O 1
ATOM 876 N N . LYS B 1 9 ? 9.273 0.792 0.661 1 97.31 9 LYS B N 1
ATOM 877 C CA . LYS B 1 9 ? 9.211 1.529 1.919 1 97.31 9 LYS B CA 1
ATOM 878 C C . LYS B 1 9 ? 7.965 2.41 1.979 1 97.31 9 LYS B C 1
ATOM 880 O O . LYS B 1 9 ? 7.258 2.426 2.988 1 97.31 9 LYS B O 1
ATOM 885 N N . VAL B 1 10 ? 7.691 3.133 0.927 1 98.25 10 VAL B N 1
ATOM 886 C CA . VAL B 1 10 ? 6.539 4.023 0.872 1 98.25 10 VAL B CA 1
ATOM 887 C C . VAL B 1 10 ? 5.25 3.211 0.986 1 98.25 10 VAL B C 1
ATOM 889 O O . VAL B 1 10 ? 4.34 3.582 1.729 1 98.25 10 VAL B O 1
ATOM 892 N N . LEU B 1 11 ? 5.227 2.127 0.24 1 98.44 11 LEU B N 1
ATOM 893 C CA . LEU B 1 11 ? 4.055 1.26 0.297 1 98.44 11 LEU B CA 1
ATOM 894 C C . LEU B 1 11 ? 3.795 0.79 1.724 1 98.44 11 LEU B C 1
ATOM 896 O O . LEU B 1 11 ? 2.654 0.813 2.191 1 98.44 11 LEU B O 1
ATOM 900 N N . LYS B 1 12 ? 4.77 0.417 2.455 1 98.38 12 LYS B N 1
ATOM 901 C CA . LYS B 1 12 ? 4.648 -0.035 3.84 1 98.38 12 LYS B CA 1
ATOM 902 C C . LYS B 1 12 ? 4.117 1.077 4.738 1 98.38 12 LYS B C 1
ATOM 904 O O . LYS B 1 12 ? 3.227 0.846 5.559 1 98.38 12 LYS B O 1
ATOM 909 N N . VAL B 1 13 ? 4.629 2.236 4.586 1 98.56 13 VAL B N 1
ATOM 910 C CA . VAL B 1 13 ? 4.211 3.369 5.402 1 98.56 13 VAL B CA 1
ATOM 911 C C . VAL B 1 13 ? 2.752 3.705 5.113 1 98.56 13 VAL B C 1
ATOM 913 O O . VAL B 1 13 ? 1.976 3.973 6.035 1 98.56 13 VAL B O 1
ATOM 916 N N . LEU B 1 14 ? 2.35 3.641 3.834 1 98.44 14 LEU B N 1
ATOM 917 C CA . LEU B 1 14 ? 0.993 3.998 3.436 1 98.44 14 LEU B CA 1
ATOM 918 C C . LEU B 1 14 ? -0.02 3.012 4.008 1 98.44 14 LEU B C 1
ATOM 920 O O . LEU B 1 14 ? -1.197 3.344 4.164 1 98.44 14 LEU B O 1
ATOM 924 N N . ALA B 1 15 ? 0.465 1.842 4.293 1 98.44 15 ALA B N 1
ATOM 925 C CA . ALA B 1 15 ? -0.443 0.8 4.77 1 98.44 15 ALA B CA 1
ATOM 926 C C . ALA B 1 15 ? -0.585 0.845 6.289 1 98.44 15 ALA B C 1
ATOM 928 O O . ALA B 1 15 ? -1.389 0.109 6.863 1 98.44 15 ALA B O 1
ATO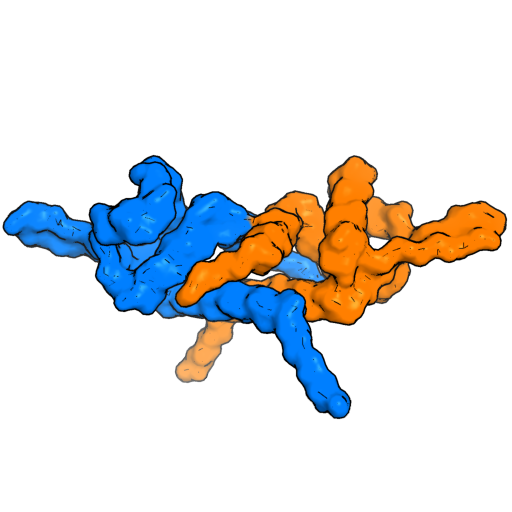M 929 N N . ARG B 1 16 ? 0.141 1.641 6.957 1 97.94 16 ARG B N 1
ATOM 930 C CA . ARG B 1 16 ? 0.066 1.731 8.414 1 97.94 16 ARG B CA 1
ATOM 931 C C . ARG B 1 16 ? -1.233 2.396 8.852 1 97.94 16 ARG B C 1
ATOM 933 O O . ARG B 1 16 ? -1.817 3.186 8.102 1 97.94 16 ARG B O 1
ATOM 940 N N . ARG B 1 17 ? -1.536 2.045 10.016 1 95.31 17 ARG B N 1
ATOM 941 C CA . ARG B 1 17 ? -2.754 2.604 10.594 1 95.31 17 ARG B CA 1
ATOM 942 C C . ARG B 1 17 ? -2.705 4.129 10.602 1 95.31 17 ARG B C 1
ATOM 944 O O . ARG B 1 17 ? -1.724 4.723 11.055 1 95.31 17 ARG B O 1
ATOM 951 N N . GLY B 1 18 ? -3.709 4.762 10.039 1 96.88 18 GLY B N 1
ATOM 952 C CA . GLY B 1 18 ? -3.844 6.207 10.125 1 96.88 18 GLY B CA 1
ATOM 953 C C . GLY B 1 18 ? -3.189 6.934 8.961 1 96.88 18 GLY B C 1
ATOM 954 O O . GLY B 1 18 ? -3.482 8.109 8.711 1 96.88 18 GLY B O 1
ATOM 955 N N . ALA B 1 19 ? -2.293 6.25 8.266 1 98.06 19 ALA B N 1
ATOM 956 C CA . ALA B 1 19 ? -1.468 6.934 7.273 1 98.06 19 ALA B CA 1
ATOM 957 C C . ALA B 1 19 ? -2.324 7.508 6.148 1 98.06 19 ALA B C 1
ATOM 959 O O . ALA B 1 19 ? -2.268 8.711 5.867 1 98.06 19 ALA B O 1
ATOM 960 N N . PRO B 1 20 ? -3.201 6.695 5.5 1 97.88 20 PRO B N 1
ATOM 961 C CA . PRO B 1 20 ? -4.035 7.297 4.457 1 97.88 20 PRO B CA 1
ATOM 962 C C . PRO B 1 20 ? -4.938 8.406 4.992 1 97.88 20 PRO B C 1
ATOM 964 O O . PRO B 1 20 ? -5.105 9.438 4.34 1 97.88 20 PRO B O 1
ATOM 967 N N . GLU B 1 21 ? -5.465 8.234 6.176 1 97.12 21 GLU B N 1
ATOM 968 C CA . GLU B 1 21 ? -6.383 9.211 6.762 1 97.12 21 GLU B CA 1
ATOM 969 C C . GLU B 1 21 ? -5.691 10.555 6.988 1 97.12 21 GLU B C 1
ATOM 971 O O . GLU B 1 21 ? -6.273 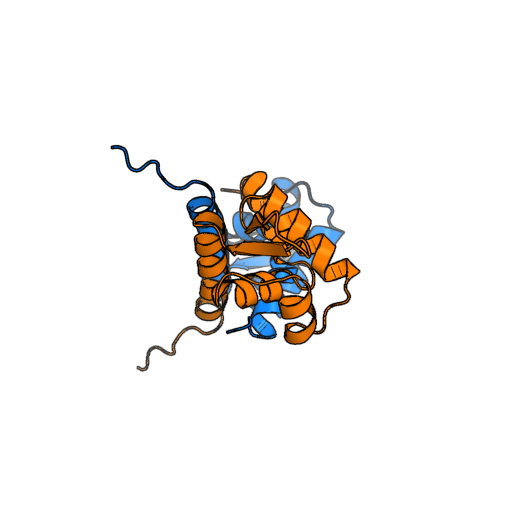11.609 6.738 1 97.12 21 GLU B O 1
ATOM 976 N N . VAL B 1 22 ? -4.461 10.469 7.449 1 98.06 22 VAL B N 1
ATOM 977 C CA . VAL B 1 22 ? -3.705 11.695 7.703 1 98.06 22 VAL B CA 1
ATOM 978 C C . VAL B 1 22 ? -3.455 12.43 6.387 1 98.06 22 VAL B C 1
ATOM 980 O O . VAL B 1 22 ? -3.633 13.648 6.305 1 98.06 22 VAL B O 1
ATOM 983 N N . LEU B 1 23 ? -3.068 11.742 5.348 1 98.12 23 LEU B N 1
ATOM 984 C CA . LEU B 1 23 ? -2.836 12.367 4.047 1 98.12 23 LEU B CA 1
ATOM 985 C C . LEU B 1 23 ? -4.117 12.992 3.506 1 98.12 23 LEU B C 1
ATOM 987 O O . LEU B 1 23 ? -4.094 14.102 2.973 1 98.12 23 LEU B O 1
ATOM 991 N N . PHE B 1 24 ? -5.188 12.273 3.652 1 97.44 24 PHE B N 1
ATOM 992 C CA . PHE B 1 24 ? -6.465 12.789 3.184 1 97.44 24 PHE B CA 1
ATOM 993 C C . PHE B 1 24 ? -6.836 14.07 3.926 1 97.44 24 PHE B C 1
ATOM 995 O O . PHE B 1 24 ? -7.285 15.039 3.312 1 97.44 24 PHE B O 1
ATOM 1002 N N . ALA B 1 25 ? -6.68 14.047 5.195 1 97.25 25 ALA B N 1
ATOM 1003 C CA . ALA B 1 25 ? -7 15.219 6.004 1 97.25 25 ALA B CA 1
ATOM 1004 C C . ALA B 1 25 ? -6.176 16.422 5.566 1 97.25 25 ALA B C 1
ATOM 1006 O O . ALA B 1 25 ? -6.691 17.547 5.492 1 97.25 25 ALA B O 1
ATOM 1007 N N . LEU B 1 26 ? -4.957 16.188 5.227 1 97.81 26 LEU B N 1
ATOM 1008 C CA . LEU B 1 26 ? -4.051 17.266 4.863 1 97.81 26 LEU B CA 1
ATOM 1009 C C . LEU B 1 26 ? -4.363 17.797 3.465 1 97.81 26 LEU B C 1
ATOM 1011 O O . LEU B 1 26 ? -3.893 18.875 3.08 1 97.81 26 LEU B O 1
ATOM 1015 N N . SER B 1 27 ? -5.07 17.016 2.73 1 96.5 27 SER B N 1
ATOM 1016 C CA . SER B 1 27 ? -5.465 17.484 1.4 1 96.5 27 SER B CA 1
ATOM 1017 C C . SER B 1 27 ? -6.395 18.688 1.483 1 96.5 27 SER B C 1
ATOM 1019 O O . SER B 1 27 ? -6.582 19.391 0.498 1 96.5 27 SER B O 1
ATOM 1021 N N . ARG B 1 28 ? -6.953 18.922 2.57 1 95.19 28 ARG B N 1
ATOM 1022 C CA . ARG B 1 28 ? -7.891 20.016 2.762 1 95.19 28 ARG B CA 1
ATOM 1023 C C . ARG B 1 28 ? -7.152 21.328 3.018 1 95.19 28 ARG B C 1
ATOM 1025 O O . ARG B 1 28 ? -7.758 22.406 3.002 1 95.19 28 ARG B O 1
ATOM 1032 N N . GLY B 1 29 ? -5.934 21.234 3.33 1 96.94 29 GLY B N 1
ATOM 1033 C CA . GLY B 1 29 ? -5.125 22.422 3.566 1 96.94 29 GLY B CA 1
ATOM 1034 C C . GLY B 1 29 ? -4.219 22.297 4.773 1 96.94 29 GLY B C 1
ATOM 1035 O O . GLY B 1 29 ? -4.227 21.266 5.457 1 96.94 29 GLY B O 1
ATOM 1036 N N . ALA B 1 30 ? -3.473 23.406 4.973 1 97.88 30 ALA B N 1
ATOM 1037 C CA . ALA B 1 30 ? -2.588 23.438 6.133 1 97.88 30 ALA B CA 1
ATOM 1038 C C . ALA B 1 30 ? -3.363 23.172 7.422 1 97.88 30 ALA B C 1
ATOM 1040 O O . ALA B 1 30 ? -4.477 23.672 7.598 1 97.88 30 ALA B O 1
ATOM 1041 N N . SER B 1 31 ? -2.811 22.328 8.297 1 98.06 31 SER B N 1
ATOM 1042 C CA . SER B 1 31 ? -3.52 21.938 9.508 1 98.06 31 SER B CA 1
ATOM 1043 C C . SER B 1 31 ? -2.584 21.922 10.719 1 98.06 31 SER B C 1
ATOM 1045 O O . SER B 1 31 ? -1.409 21.562 10.594 1 98.06 31 SER B O 1
ATOM 1047 N N . ARG B 1 32 ? -3.174 22.312 11.836 1 97.81 32 ARG B N 1
ATOM 1048 C CA . ARG B 1 32 ? -2.453 22.141 13.086 1 97.81 32 ARG B CA 1
ATOM 1049 C C . ARG B 1 32 ? -2.668 20.734 13.648 1 97.81 32 ARG B C 1
ATOM 1051 O O . ARG B 1 32 ? -3.604 20.031 13.25 1 97.81 32 ARG B O 1
ATOM 1058 N N . PHE B 1 33 ? -1.744 20.328 14.578 1 98 33 PHE B N 1
ATOM 1059 C CA . PHE B 1 33 ? -1.847 19.016 15.195 1 98 33 PHE B CA 1
ATOM 1060 C C . PHE B 1 33 ? -3.223 18.812 15.82 1 98 33 PHE B C 1
ATOM 1062 O O . PHE B 1 33 ? -3.863 17.781 15.617 1 98 33 PHE B O 1
ATOM 1069 N N . SER B 1 34 ? -3.666 19.828 16.5 1 96.25 34 SER B N 1
ATOM 1070 C CA . SER B 1 34 ? -4.938 19.734 17.203 1 96.25 34 SER B CA 1
ATOM 1071 C C . SER B 1 34 ? -6.102 19.578 16.234 1 96.25 34 SER B C 1
ATOM 1073 O O . SER B 1 34 ? -7.066 18.859 16.531 1 96.25 34 SER B O 1
ATOM 1075 N N . ASP B 1 35 ? -6.043 20.266 15.086 1 95.75 35 ASP B N 1
ATOM 1076 C CA . ASP B 1 35 ? -7.055 20.109 14.047 1 95.75 35 ASP B CA 1
ATOM 1077 C C . ASP B 1 35 ? -7.145 18.672 13.57 1 95.75 35 ASP B C 1
ATOM 1079 O O . ASP B 1 35 ? -8.242 18.109 13.453 1 95.75 35 ASP B O 1
ATOM 1083 N N . LEU B 1 36 ? -5.973 18.094 13.344 1 97.31 36 LEU B N 1
ATOM 1084 C CA . LEU B 1 36 ? -5.902 16.719 12.844 1 97.31 36 LEU B CA 1
ATOM 1085 C C . LEU B 1 36 ? -6.387 15.727 13.898 1 97.31 36 LEU B C 1
ATOM 1087 O O . LEU B 1 36 ? -7.109 14.781 13.586 1 97.31 36 LEU B O 1
ATOM 1091 N N . GLU B 1 37 ? -5.973 15.938 15.109 1 95.38 37 GLU B N 1
ATOM 1092 C CA . GLU B 1 37 ? -6.406 15.078 16.203 1 95.38 37 GLU B CA 1
ATOM 1093 C C . GLU B 1 37 ? -7.93 15.047 16.312 1 95.38 37 GLU B C 1
ATOM 1095 O O . GLU B 1 37 ? -8.523 13.977 16.469 1 95.38 37 GLU B O 1
ATOM 1100 N N . SER B 1 38 ? -8.555 16.203 16.219 1 93.94 38 SER B N 1
ATOM 1101 C CA . SER B 1 38 ? -10 16.328 16.328 1 93.94 38 SER B CA 1
ATOM 1102 C C . SER B 1 38 ? -10.711 15.664 15.156 1 93.94 38 SER B C 1
ATOM 1104 O O . SER B 1 38 ? -11.758 15.031 15.328 1 93.94 38 SER B O 1
ATOM 1106 N N . LEU B 1 39 ? -10.125 15.695 14.023 1 94.75 39 LEU B N 1
ATOM 1107 C CA . LEU B 1 39 ? -10.742 15.227 12.781 1 94.75 39 LEU B CA 1
ATOM 1108 C C . LEU B 1 39 ? -10.602 13.711 12.648 1 94.75 39 LEU B C 1
ATOM 1110 O O . LEU B 1 39 ? -11.516 13.039 12.164 1 94.75 39 LEU B O 1
ATOM 1114 N N . LEU B 1 40 ? -9.484 13.039 12.969 1 94.56 40 LEU B N 1
ATOM 1115 C CA . LEU B 1 40 ? -9.125 11.68 12.586 1 94.56 40 LEU B CA 1
ATOM 1116 C C . LEU B 1 40 ? -9.391 10.703 13.727 1 94.56 40 LEU B C 1
ATOM 1118 O O . LEU B 1 40 ? -9.383 9.484 13.523 1 94.56 40 LEU B O 1
ATOM 1122 N N . VAL B 1 41 ? -9.711 11 14.852 1 89.25 41 VAL B N 1
ATOM 1123 C CA . VAL B 1 41 ? -9.906 10.133 16.016 1 89.25 41 VAL B CA 1
ATOM 1124 C C . VAL B 1 41 ? -8.711 9.195 16.156 1 89.25 41 VAL B C 1
ATOM 1126 O O . VAL B 1 41 ? -8.875 7.996 16.391 1 89.25 41 VAL B O 1
ATOM 1129 N N . LEU B 1 42 ? -7.516 9.547 15.906 1 95.06 42 LEU B N 1
ATOM 1130 C CA . LEU B 1 42 ? -6.25 8.867 16.141 1 95.06 42 LEU B CA 1
ATOM 1131 C C . LEU B 1 42 ? -5.648 9.289 17.484 1 95.06 42 LEU B C 1
ATOM 1133 O O . LEU B 1 42 ? -5.793 10.445 17.891 1 95.06 42 LEU B O 1
ATOM 1137 N N . SER B 1 43 ? -5.02 8.312 18.078 1 96.81 43 SER B N 1
ATOM 1138 C CA . SER B 1 43 ? -4.27 8.719 19.266 1 96.81 43 SER B CA 1
ATOM 1139 C C . SER B 1 43 ? -3.205 9.758 18.922 1 96.81 43 SER B C 1
ATOM 1141 O O . SER B 1 43 ? -2.646 9.734 17.812 1 96.81 43 SER B O 1
ATOM 1143 N N . PRO B 1 44 ? -2.896 10.641 19.891 1 97.62 44 PRO B N 1
ATOM 1144 C CA . PRO B 1 44 ? -1.838 11.625 19.641 1 97.62 44 PRO B CA 1
ATOM 1145 C C . PRO B 1 44 ? -0.512 10.977 19.234 1 97.62 44 PRO B C 1
ATOM 1147 O O . PRO B 1 44 ? 0.221 11.516 18.406 1 97.62 44 PRO B O 1
ATOM 1150 N N . ARG B 1 45 ? -0.245 9.859 19.75 1 98.06 45 ARG B N 1
ATOM 1151 C CA . ARG B 1 45 ? 0.999 9.164 19.438 1 98.06 45 ARG B CA 1
ATOM 1152 C C . ARG B 1 45 ? 1.015 8.695 17.984 1 98.06 45 ARG B C 1
ATOM 1154 O O . ARG B 1 45 ? 1.996 8.906 17.266 1 98.06 45 ARG B O 1
ATOM 1161 N N . THR B 1 46 ? -0.054 8.031 17.562 1 98.25 46 THR B N 1
ATOM 1162 C CA . THR B 1 46 ? -0.148 7.543 16.203 1 98.25 46 THR B CA 1
ATOM 1163 C C . THR B 1 46 ? -0.086 8.703 15.203 1 98.25 46 THR B C 1
ATOM 1165 O O . THR B 1 46 ? 0.599 8.609 14.18 1 98.25 46 THR B O 1
ATOM 1168 N N . LEU B 1 47 ? -0.817 9.742 15.539 1 98.31 47 LEU B N 1
ATOM 1169 C CA . LEU B 1 47 ? -0.809 10.922 14.672 1 98.31 47 LEU B CA 1
ATOM 1170 C C . LEU B 1 47 ? 0.598 11.5 14.555 1 98.31 47 LEU B C 1
ATOM 1172 O O . LEU B 1 47 ? 1.067 11.781 13.453 1 98.31 47 LEU B O 1
ATOM 1176 N N . ALA B 1 48 ? 1.261 11.664 15.711 1 98.5 48 ALA B N 1
ATOM 1177 C CA . ALA B 1 48 ? 2.615 12.211 15.711 1 98.5 48 ALA B CA 1
ATOM 1178 C C . ALA B 1 48 ? 3.562 11.336 14.898 1 98.5 48 ALA B C 1
ATOM 1180 O O . ALA B 1 48 ? 4.391 11.844 14.141 1 98.5 48 ALA B O 1
ATOM 1181 N N . GLU B 1 49 ? 3.465 10.078 15.055 1 98.69 49 GLU B N 1
ATOM 1182 C CA . GLU B 1 49 ? 4.305 9.125 14.328 1 98.69 49 GLU B CA 1
ATOM 1183 C C . GLU B 1 49 ? 4.082 9.234 12.82 1 98.69 49 GLU B C 1
ATOM 1185 O O . GLU B 1 49 ? 5.039 9.258 12.047 1 98.69 49 GLU B O 1
ATOM 1190 N N . ARG B 1 50 ? 2.848 9.297 12.375 1 98.56 50 ARG B N 1
ATOM 1191 C CA . ARG B 1 50 ? 2.541 9.406 10.953 1 98.56 50 ARG B CA 1
ATOM 1192 C C . ARG B 1 50 ? 3.082 10.711 10.383 1 98.56 50 ARG B C 1
ATOM 1194 O O . ARG B 1 50 ? 3.668 10.727 9.297 1 98.56 50 ARG B O 1
ATOM 1201 N N . LEU B 1 51 ? 2.861 11.797 11.133 1 98.69 51 LEU B N 1
ATOM 1202 C CA . LEU B 1 51 ? 3.332 13.102 10.664 1 98.69 51 LEU B CA 1
ATOM 1203 C C . LEU B 1 51 ? 4.852 13.117 10.547 1 98.69 51 LEU B C 1
ATOM 1205 O O . LEU B 1 51 ? 5.395 13.641 9.57 1 98.69 51 LEU B O 1
ATOM 1209 N N . ARG B 1 52 ? 5.508 12.547 11.523 1 98.62 52 ARG B N 1
ATOM 1210 C CA . ARG B 1 52 ? 6.965 12.469 11.477 1 98.62 52 ARG B CA 1
ATOM 1211 C C . ARG B 1 52 ? 7.426 11.633 10.289 1 98.62 52 ARG B C 1
ATOM 1213 O O . ARG B 1 52 ? 8.328 12.031 9.547 1 98.62 52 ARG B O 1
ATOM 1220 N N . GLU B 1 53 ? 6.848 10.492 10.086 1 98.69 53 GLU B N 1
ATOM 1221 C CA . GLU B 1 53 ? 7.191 9.617 8.969 1 98.69 53 GLU B CA 1
ATOM 1222 C C . GLU B 1 53 ? 6.977 10.328 7.633 1 98.69 53 GLU B C 1
ATOM 1224 O O . GLU B 1 53 ? 7.828 10.258 6.746 1 98.69 53 GLU B O 1
ATOM 1229 N N . PHE B 1 54 ? 5.852 11 7.516 1 98.81 54 PHE B N 1
ATOM 1230 C CA . PHE B 1 54 ? 5.539 11.695 6.273 1 98.81 54 PHE B CA 1
ATOM 1231 C C . PHE B 1 54 ? 6.504 12.852 6.039 1 98.81 54 PHE B C 1
ATOM 1233 O O . PHE B 1 54 ? 6.852 13.156 4.898 1 98.81 54 PHE B O 1
ATOM 1240 N N . HIS B 1 55 ? 6.855 13.508 7.137 1 98.75 55 HIS B N 1
ATOM 1241 C CA . HIS B 1 55 ? 7.844 14.578 7.012 1 98.75 55 HIS B CA 1
ATOM 1242 C C . HIS B 1 55 ? 9.18 14.031 6.512 1 98.75 55 HIS B C 1
ATOM 1244 O O . HIS B 1 55 ? 9.773 14.594 5.59 1 98.75 55 HIS B O 1
ATOM 1250 N N . LEU B 1 56 ? 9.641 12.914 7.074 1 98.12 56 LEU B N 1
ATOM 1251 C CA . LEU B 1 56 ? 10.914 12.305 6.707 1 98.12 56 LEU B CA 1
ATOM 1252 C C . LEU B 1 56 ? 10.883 11.812 5.266 1 98.12 56 LEU B C 1
ATOM 1254 O O . LEU B 1 56 ? 11.898 11.844 4.57 1 98.12 56 LEU B O 1
ATOM 1258 N N . LEU B 1 57 ? 9.711 11.453 4.773 1 97.88 57 LEU B N 1
ATOM 1259 C CA . LEU B 1 57 ? 9.562 10.945 3.414 1 97.88 57 LEU B CA 1
ATOM 1260 C C . LEU B 1 57 ? 9.32 12.094 2.434 1 97.88 57 LEU B C 1
ATOM 1262 O O . LEU B 1 57 ? 9.25 11.867 1.223 1 97.88 57 LEU B O 1
ATOM 1266 N N . GLY B 1 58 ? 9.109 13.258 2.934 1 97.81 58 GLY B N 1
ATOM 1267 C CA . GLY B 1 58 ? 8.922 14.422 2.092 1 97.81 58 GLY B CA 1
ATOM 1268 C C . GLY B 1 58 ? 7.492 14.594 1.615 1 97.81 58 GLY B C 1
ATOM 1269 O O . GLY B 1 58 ? 7.234 15.305 0.643 1 97.81 58 GLY B O 1
ATOM 1270 N N . PHE B 1 59 ? 6.543 13.914 2.236 1 98.5 59 PHE B N 1
ATOM 1271 C CA . PHE B 1 59 ? 5.137 14.016 1.866 1 98.5 59 PHE B CA 1
ATOM 1272 C C . PHE B 1 59 ? 4.496 15.242 2.516 1 98.5 59 PHE B C 1
ATOM 1274 O O . PHE B 1 59 ? 3.531 15.797 1.985 1 98.5 59 PHE B O 1
ATOM 1281 N N . VAL B 1 60 ? 5.02 15.633 3.689 1 98.75 60 VAL B N 1
ATOM 1282 C CA . VAL B 1 60 ? 4.449 16.688 4.516 1 98.75 60 VAL B CA 1
ATOM 1283 C C . VAL B 1 60 ? 5.555 17.641 4.965 1 98.75 60 VAL B C 1
ATOM 1285 O O . VAL B 1 60 ? 6.656 17.219 5.312 1 98.75 60 VAL B O 1
ATOM 1288 N N . GLU B 1 61 ? 5.246 18.828 4.895 1 98.69 61 GLU B N 1
ATOM 1289 C CA . GLU B 1 61 ? 6.121 19.859 5.441 1 98.69 61 GLU B CA 1
ATOM 1290 C C . GLU B 1 61 ? 5.629 20.328 6.809 1 98.69 61 GLU B C 1
ATOM 1292 O O . GLU B 1 61 ? 4.43 20.531 7.012 1 98.69 61 GLU B O 1
ATOM 1297 N N . ARG B 1 62 ? 6.5 20.344 7.73 1 98 62 ARG B N 1
ATOM 1298 C CA . ARG B 1 62 ? 6.238 20.938 9.039 1 98 62 ARG B CA 1
ATOM 1299 C C . ARG B 1 62 ? 6.68 22.391 9.07 1 98 62 ARG B C 1
ATOM 1301 O O . ARG B 1 62 ? 7.879 22.688 9.039 1 98 62 ARG B O 1
ATOM 1308 N N . ARG B 1 63 ? 5.758 23.359 9.148 1 97.69 63 ARG B N 1
ATOM 1309 C CA . ARG B 1 63 ? 6.062 24.781 9.141 1 97.69 63 ARG B CA 1
ATOM 1310 C C . ARG B 1 63 ? 5.844 25.391 10.523 1 97.69 63 ARG B C 1
ATOM 1312 O O . ARG B 1 63 ? 4.723 25.406 11.031 1 97.69 63 ARG B O 1
ATOM 1319 N N . ALA B 1 64 ? 6.879 25.984 11.016 1 96.75 64 ALA B N 1
ATOM 1320 C CA . ALA B 1 64 ? 6.809 26.625 12.328 1 96.75 64 ALA B CA 1
ATOM 1321 C C . ALA B 1 64 ? 6.641 28.125 12.203 1 96.75 64 ALA B C 1
ATOM 1323 O O . ALA B 1 64 ? 7.273 28.766 11.359 1 96.75 64 ALA B O 1
ATOM 1324 N N . TYR B 1 65 ? 5.75 28.719 12.961 1 96.06 65 TYR B N 1
ATOM 1325 C CA . TYR B 1 65 ? 5.512 30.156 13.023 1 96.06 65 TYR B CA 1
ATOM 1326 C C . TYR B 1 65 ? 5.906 30.703 14.391 1 96.06 65 TYR B C 1
ATOM 1328 O O . TYR B 1 65 ? 5.301 30.359 15.406 1 96.06 65 TYR B O 1
ATOM 1336 N N . PRO B 1 66 ? 6.922 31.5 14.375 1 92.56 66 PRO B N 1
ATOM 1337 C CA . PRO B 1 66 ? 7.383 32.094 15.633 1 92.56 66 PRO B CA 1
ATOM 1338 C C . PRO B 1 66 ? 6.43 33.156 16.172 1 92.56 66 PRO B C 1
ATOM 1340 O O . PRO B 1 66 ? 6.766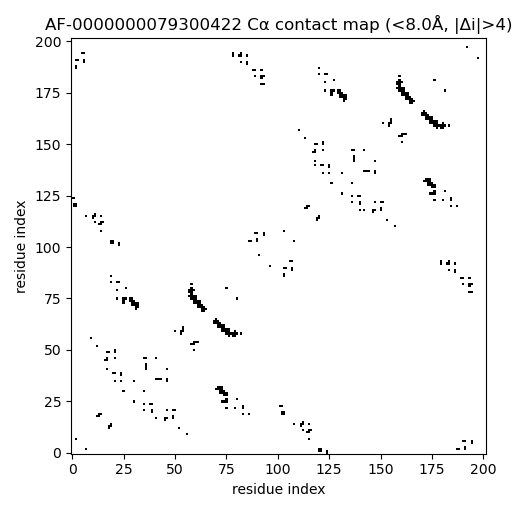 34.344 16.172 1 92.56 66 PRO B O 1
ATOM 1343 N N . GLU B 1 67 ? 5.34 32.906 16.469 1 94 67 GLU B N 1
ATOM 1344 C CA . GLU B 1 67 ? 4.328 33.781 17.062 1 94 67 GLU B CA 1
ATOM 1345 C C . GLU B 1 67 ? 4.047 33.375 18.516 1 94 67 GLU B C 1
ATOM 1347 O O . GLU B 1 67 ? 4.699 32.5 19.047 1 94 67 GLU B O 1
ATOM 1352 N N . VAL B 1 68 ? 3.375 34.281 19.234 1 93 68 VAL B N 1
ATOM 1353 C CA . VAL B 1 68 ? 2.977 34 20.609 1 93 68 VAL B CA 1
ATOM 1354 C C . VAL B 1 68 ? 1.465 33.812 20.672 1 93 68 VAL B C 1
ATOM 1356 O O . VAL B 1 68 ? 0.694 34.719 20.406 1 93 68 VAL B O 1
ATOM 1359 N N . PRO B 1 69 ? 1.123 32.469 20.969 1 94 69 PRO B N 1
ATOM 1360 C CA . PRO B 1 69 ? 1.913 31.266 21.203 1 94 69 PRO B CA 1
ATOM 1361 C C . PRO B 1 69 ? 2.461 30.656 19.922 1 94 69 PRO B C 1
ATOM 1363 O O . PRO B 1 69 ? 1.9 30.875 18.844 1 94 69 PRO B O 1
ATOM 1366 N N . PRO B 1 70 ? 3.578 29.938 20.094 1 94.44 70 PRO B N 1
ATOM 1367 C CA . PRO B 1 70 ? 4.145 29.312 18.891 1 94.44 70 PRO B CA 1
ATOM 1368 C C . PRO B 1 70 ? 3.156 28.375 18.203 1 94.44 70 PRO B C 1
ATOM 1370 O O . PRO B 1 70 ? 2.352 27.719 18.859 1 94.44 70 PRO B O 1
ATOM 1373 N N . ARG B 1 71 ? 3.186 28.359 16.859 1 94.88 71 ARG B N 1
ATOM 1374 C CA . ARG B 1 71 ? 2.262 27.547 16.078 1 94.88 71 ARG B CA 1
ATOM 1375 C C . ARG B 1 71 ? 3.004 26.75 15.016 1 94.88 71 ARG B C 1
ATOM 1377 O O . ARG B 1 71 ? 3.955 27.234 14.406 1 94.88 71 ARG B O 1
ATOM 1384 N N . VAL B 1 72 ? 2.578 25.484 14.852 1 97.69 72 VAL B N 1
ATOM 1385 C CA . VAL B 1 72 ? 3.113 24.641 13.797 1 97.69 72 VAL B CA 1
ATOM 1386 C C . VAL B 1 72 ? 1.979 24.156 12.891 1 97.69 72 VAL B C 1
ATOM 1388 O O . VAL B 1 72 ? 0.908 23.781 13.375 1 97.69 72 VAL B O 1
ATOM 1391 N N . GLU B 1 73 ? 2.289 24.25 11.578 1 98.62 73 GLU B N 1
ATOM 1392 C CA . GLU B 1 73 ? 1.324 23.734 10.617 1 98.62 73 GLU B CA 1
ATOM 1393 C C . GLU B 1 73 ? 1.938 22.625 9.758 1 98.62 73 GLU B C 1
ATOM 1395 O O . GLU B 1 73 ? 3.137 22.641 9.469 1 98.62 73 GLU B O 1
ATOM 1400 N N . TYR B 1 74 ? 1.154 21.75 9.398 1 98.75 74 TYR B N 1
ATOM 1401 C CA . TYR B 1 74 ? 1.513 20.672 8.477 1 98.75 74 TYR B CA 1
ATOM 1402 C C . TYR B 1 74 ? 0.839 20.875 7.121 1 98.75 74 TYR B C 1
ATOM 1404 O O . TYR B 1 74 ? -0.368 21.125 7.055 1 98.75 74 TYR B O 1
ATOM 1412 N N . ILE B 1 75 ? 1.66 20.75 6.102 1 98.62 75 ILE B N 1
ATOM 1413 C CA . ILE B 1 75 ? 1.183 21.016 4.746 1 98.62 75 ILE B CA 1
ATOM 1414 C C . ILE B 1 75 ? 1.594 19.875 3.818 1 98.62 75 ILE B C 1
ATOM 1416 O O . ILE B 1 75 ? 2.727 19.391 3.885 1 98.62 75 ILE B O 1
ATOM 1420 N N . LEU B 1 76 ? 0.656 19.469 3.059 1 98.31 76 LEU B N 1
ATOM 1421 C CA . LEU B 1 76 ? 0.976 18.484 2.039 1 98.31 76 LEU B CA 1
ATOM 1422 C C . LEU B 1 76 ? 1.896 19.062 0.975 1 98.31 76 LEU B C 1
ATOM 1424 O O . LEU B 1 76 ? 1.616 20.141 0.431 1 98.31 76 LEU B O 1
ATOM 1428 N N . THR B 1 77 ? 3.018 18.391 0.713 1 98.19 77 THR B N 1
ATOM 1429 C CA . THR B 1 77 ? 3.92 18.828 -0.349 1 98.19 77 THR B CA 1
ATOM 1430 C C . THR B 1 77 ? 3.42 18.344 -1.71 1 98.19 77 THR B C 1
ATOM 1432 O O . THR B 1 77 ? 2.486 17.547 -1.788 1 98.19 77 THR B O 1
ATOM 1435 N N . PRO B 1 78 ? 4.027 18.859 -2.822 1 96.94 78 PRO B N 1
ATOM 1436 C CA . PRO B 1 78 ? 3.678 18.312 -4.133 1 96.94 78 PRO B CA 1
ATOM 1437 C C . PRO B 1 78 ? 3.895 16.797 -4.219 1 96.94 78 PRO B C 1
ATOM 1439 O O . PRO B 1 78 ? 3.082 16.094 -4.816 1 96.94 78 PRO B O 1
ATOM 1442 N N . ARG B 1 79 ? 4.953 16.312 -3.598 1 96.81 79 ARG B N 1
ATOM 1443 C CA . ARG B 1 79 ? 5.199 14.875 -3.551 1 96.81 79 ARG B CA 1
ATOM 1444 C C . ARG B 1 79 ? 4.094 14.156 -2.787 1 96.81 79 ARG B C 1
ATOM 1446 O O . ARG B 1 79 ? 3.615 13.109 -3.223 1 96.81 79 ARG B O 1
ATOM 1453 N N . GLY B 1 80 ? 3.721 14.711 -1.652 1 97.88 80 GLY B N 1
ATOM 1454 C CA . GLY B 1 80 ? 2.627 14.148 -0.877 1 97.88 80 GLY B CA 1
ATOM 1455 C C . GLY B 1 80 ? 1.321 14.086 -1.646 1 97.88 80 GLY B C 1
ATOM 1456 O O . GLY B 1 80 ? 0.562 13.125 -1.516 1 97.88 80 GLY B O 1
ATOM 1457 N N . LYS B 1 81 ? 1.11 15.117 -2.463 1 97.25 81 LYS B N 1
ATOM 1458 C CA . LYS B 1 81 ? -0.101 15.156 -3.277 1 97.25 81 LYS B CA 1
ATOM 1459 C C . LYS B 1 81 ? -0.101 14.047 -4.324 1 97.25 81 LYS B C 1
ATOM 1461 O O . LYS B 1 81 ? -1.131 13.414 -4.566 1 97.25 81 LYS B O 1
ATOM 1466 N N . ARG B 1 82 ? 1.037 13.836 -4.914 1 97.31 82 ARG B N 1
ATOM 1467 C CA . ARG B 1 82 ? 1.141 12.75 -5.887 1 97.31 82 ARG B CA 1
ATOM 1468 C C . ARG B 1 82 ? 0.865 11.398 -5.238 1 97.31 82 ARG B C 1
ATOM 1470 O O . ARG B 1 82 ? 0.182 10.555 -5.816 1 97.31 82 ARG B O 1
ATOM 1477 N N . VAL B 1 83 ? 1.335 11.234 -4.031 1 97.62 83 VAL B N 1
ATOM 1478 C CA . VAL B 1 83 ? 1.138 9.992 -3.303 1 97.62 83 VAL B CA 1
ATOM 1479 C C . VAL B 1 83 ? -0.339 9.82 -2.951 1 97.62 83 VAL B C 1
ATOM 1481 O O . VAL B 1 83 ? -0.889 8.727 -3.051 1 97.62 83 VAL B O 1
ATOM 1484 N N . LEU B 1 84 ? -0.925 10.883 -2.535 1 97.38 84 LEU B N 1
ATOM 1485 C CA . LEU B 1 84 ? -2.352 10.852 -2.234 1 97.38 84 LEU B CA 1
ATOM 1486 C C . LEU B 1 84 ? -3.158 10.461 -3.465 1 97.38 84 LEU B C 1
ATOM 1488 O O . LEU B 1 84 ? -4.09 9.656 -3.373 1 97.38 84 LEU B O 1
ATOM 1492 N N . ASP B 1 85 ? -2.811 11.023 -4.609 1 96.38 85 ASP B N 1
ATOM 1493 C CA . ASP B 1 85 ? -3.494 10.688 -5.855 1 96.38 85 ASP B CA 1
ATOM 1494 C C . ASP B 1 85 ? -3.311 9.211 -6.195 1 96.38 85 ASP B C 1
ATOM 1496 O O . ASP B 1 85 ? -4.238 8.562 -6.688 1 96.38 85 ASP B O 1
ATOM 1500 N N . PHE B 1 86 ? -2.176 8.766 -5.98 1 97.56 86 PHE B N 1
ATOM 1501 C CA . PHE B 1 86 ? -1.895 7.344 -6.137 1 97.56 86 PHE B CA 1
ATOM 1502 C C . PHE B 1 86 ? -2.824 6.512 -5.262 1 97.56 86 PHE B C 1
ATOM 1504 O O . PHE B 1 86 ? -3.441 5.555 -5.742 1 97.56 86 PHE B O 1
ATOM 1511 N N . LEU B 1 87 ? -3.039 6.816 -4.012 1 97.56 87 LEU B N 1
ATOM 1512 C CA . LEU B 1 87 ? -3.914 6.09 -3.094 1 97.56 87 LEU B CA 1
ATOM 1513 C C . LEU B 1 87 ? -5.355 6.109 -3.594 1 97.56 87 LEU B C 1
ATOM 1515 O O . LEU B 1 87 ? -6.051 5.09 -3.535 1 97.56 87 LEU B O 1
ATOM 1519 N N . ARG B 1 88 ? -5.727 7.262 -4.117 1 95 88 ARG B N 1
ATOM 1520 C CA . ARG B 1 88 ? -7.078 7.395 -4.652 1 95 88 ARG B CA 1
ATOM 1521 C C . ARG B 1 88 ? -7.293 6.461 -5.836 1 95 88 ARG B C 1
ATOM 1523 O O . ARG B 1 88 ? -8.398 5.949 -6.039 1 95 88 ARG B O 1
ATOM 1530 N N . GLY B 1 89 ? -6.238 6.258 -6.555 1 95.88 89 GLY B N 1
ATOM 1531 C CA . GLY B 1 89 ? -6.309 5.371 -7.707 1 95.88 89 GLY B CA 1
ATOM 1532 C C . GLY B 1 89 ? -6.641 3.936 -7.336 1 95.88 89 GLY B C 1
ATOM 1533 O O . GLY B 1 89 ? -7.129 3.172 -8.172 1 95.88 89 GLY B O 1
ATOM 1534 N N . LEU B 1 90 ? -6.398 3.555 -6.094 1 96.75 90 LEU B N 1
ATOM 1535 C CA . LEU B 1 90 ? -6.684 2.195 -5.645 1 96.75 90 LEU B CA 1
ATOM 1536 C C . LEU B 1 90 ? -8.18 1.915 -5.68 1 96.75 90 LEU B C 1
ATOM 1538 O O . LEU B 1 90 ? -8.602 0.798 -5.992 1 96.75 90 LEU B O 1
ATOM 1542 N N . GLU B 1 91 ? -9.023 2.939 -5.391 1 94.25 91 GLU B N 1
ATOM 1543 C CA . GLU B 1 91 ? -10.477 2.785 -5.449 1 94.25 91 GLU B CA 1
ATOM 1544 C C . GLU B 1 91 ? -10.938 2.41 -6.855 1 94.25 91 GLU B C 1
ATOM 1546 O O . GLU B 1 91 ? -11.805 1.555 -7.023 1 94.25 91 GLU B O 1
ATOM 1551 N N . ASP B 1 92 ? -10.305 3.035 -7.805 1 92.06 92 ASP B N 1
ATOM 1552 C CA . ASP B 1 92 ? -10.664 2.787 -9.195 1 92.06 92 ASP B CA 1
ATOM 1553 C C . ASP B 1 92 ? -10.297 1.363 -9.609 1 92.06 92 ASP B C 1
ATOM 1555 O O . ASP B 1 92 ? -11 0.746 -10.414 1 92.06 92 ASP B O 1
ATOM 1559 N N . VAL B 1 93 ? -9.242 0.881 -9.102 1 94.75 93 VAL B N 1
ATOM 1560 C CA . VAL B 1 93 ? -8.758 -0.461 -9.406 1 94.75 93 VAL B CA 1
ATOM 1561 C C . VAL B 1 93 ? -9.75 -1.499 -8.891 1 94.75 93 VAL B C 1
ATOM 1563 O O . VAL B 1 93 ? -10 -2.512 -9.555 1 94.75 93 VAL B O 1
ATOM 1566 N N . LEU B 1 94 ? -10.305 -1.316 -7.734 1 93.19 94 LEU B N 1
ATOM 1567 C CA . LEU B 1 94 ? -11.133 -2.314 -7.062 1 93.19 94 LEU B CA 1
ATOM 1568 C C . LEU B 1 94 ? -12.578 -2.232 -7.539 1 93.19 94 LEU B C 1
ATOM 1570 O O . LEU B 1 94 ? -13.359 -3.17 -7.348 1 93.19 94 LEU B O 1
ATOM 1574 N N . GLU B 1 95 ? -13.016 -1.145 -8.008 1 84.25 95 GLU B N 1
ATOM 1575 C CA . GLU B 1 95 ? -14.375 -0.998 -8.516 1 84.25 95 GLU B CA 1
ATOM 1576 C C . GLU B 1 95 ? -14.375 -0.753 -10.023 1 84.25 95 GLU B C 1
ATOM 1578 O O . GLU B 1 95 ? -14.609 0.37 -10.477 1 84.25 95 GLU B O 1
ATOM 1583 N N . PRO B 1 96 ? -13.992 -1.84 -10.742 1 71.06 96 PRO B N 1
ATOM 1584 C CA . PRO B 1 96 ? -14.008 -1.581 -12.188 1 71.06 96 PRO B CA 1
ATOM 1585 C C . PRO B 1 96 ? -15.406 -1.233 -12.703 1 71.06 96 PRO B C 1
ATOM 1587 O O . PRO B 1 96 ? -16.406 -1.736 -12.188 1 71.06 96 PRO B O 1
ATOM 1590 N N . LYS B 1 97 ? -15.484 0.031 -13.148 1 61.91 97 LYS B N 1
ATOM 1591 C CA . LYS B 1 97 ? -16.734 0.517 -13.734 1 61.91 97 LYS B CA 1
ATOM 1592 C C . LYS B 1 97 ? -17.312 -0.494 -14.719 1 61.91 97 LYS B C 1
ATOM 1594 O O . LYS B 1 97 ? -16.562 -1.197 -15.406 1 61.91 97 LYS B O 1
ATOM 1599 N N . GLU B 1 98 ? -18.422 -1.135 -14.312 1 55.88 98 GLU B N 1
ATOM 1600 C CA . GLU B 1 98 ? -19.141 -1.949 -15.281 1 55.88 98 GLU B CA 1
ATOM 1601 C C . GLU B 1 98 ? -19.188 -1.279 -16.656 1 55.88 98 GLU B C 1
ATOM 1603 O O . GLU B 1 98 ? -19.469 -0.085 -16.75 1 55.88 98 GLU B O 1
ATOM 1608 N N . GLU B 1 99 ? -18.312 -1.681 -17.438 1 45.28 99 GLU B N 1
ATOM 1609 C CA . GLU B 1 99 ? -18.703 -1.251 -18.781 1 45.28 99 GLU B CA 1
ATOM 1610 C C . GLU B 1 99 ? -20.172 -1.511 -19.047 1 45.28 99 GLU B C 1
ATOM 1612 O O . GLU B 1 99 ? -20.656 -2.629 -18.859 1 45.28 99 GLU B O 1
ATOM 1617 N N . VAL B 1 100 ? -21.016 -0.556 -18.578 1 42.81 100 VAL B N 1
ATOM 1618 C CA . VAL B 1 100 ? -22.344 -0.696 -19.188 1 42.81 100 VAL B CA 1
ATOM 1619 C C . VAL B 1 100 ? -22.219 -1.259 -20.594 1 42.81 100 VAL B C 1
ATOM 1621 O O . VAL B 1 100 ? -21.609 -0.626 -21.469 1 42.81 100 VAL B O 1
ATOM 1624 N N . ARG B 1 101 ? -22.25 -2.584 -20.781 1 30.52 101 ARG B N 1
ATOM 1625 C CA . ARG B 1 101 ? -22.766 -3.064 -22.062 1 30.52 101 ARG B CA 1
ATOM 1626 C C . ARG B 1 101 ? -24.234 -2.695 -22.234 1 30.52 101 ARG B C 1
ATOM 1628 O O . ARG B 1 101 ? -25.016 -2.807 -21.281 1 30.52 101 ARG B O 1
#

Secondary structure (DSSP, 8-state):
-PPPHHHHHHHHHHTSTTHHHHHHHHTTS-B-HHHHHHHH---HHHHHHHHHHHHHTTSEEEEEE--SS-EEEEEE-HHHHHHHHHHHHHHHHHS------/-PPPHHHHHHHHHHTSTTHHHHHHHHTTS-B-HHHHHHHH---HHHHHHHHHHHHHTTSEEEEEE--SS-EEEEEE-HHHHHHHHHHHHHHHHHS------

Foldseek 3Di:
DDDDPLRVVVVVLCPDPCQLVQLVVQVVDKDFLVRSCVVRVDDSVVSVVNQVVCVVNVQWDWDWDPDVVTTIIIHGDPVVVVVNVVVVVVVCVVDPDPPPD/DDDDPLRVVVVVLCPDPCQLVLLVVQVVDKDFLVRSCVVRVDDSVVSVVNQVVCVVNVQWDWDWDPDVVTTIIIHGDPVVVVVNVVVVVVVCVVDPPPPPD

Sequence (202 aa):
MALSKSARKVLKVLARRGAPEVLFALSRGASRFSDLESLLVLSPRTLAERLREFHLLGFVERRAYPEVPPRVEYILTPRGKRVLDFLRGLEDVLEPKEEVRMALSKSARKVLKVLARRGAPEVLFALSRGASRFSDLESLLVLSPRTLAERLREFHLLGFVERRAYPEVPPRVEYILTPRGKRVLDFLRGLEDVLEPKEEVR

Radius of gyration: 19.9 Å; Cα contacts (8 Å, |Δi|>4): 259; chains: 2; bounding box: 37×72×43 Å

Nearest PDB structures (foldseek):
  1ub9-assembly1_A-2  TM=7.355E-01  e=7.545E-05  Pyrococcus horikoshii OT3
  4gcv-assembly6_K  TM=6.917E-01  e=1.107E-04  Pseudomonas aeruginosa PAO1
  3f3x-assembly1_A-2  TM=6.699E-01  e=2.542E-04  Saccharolobus solfataricus
  2yr2-assembly1_A  TM=7.719E-01  e=3.074E-03  Sulfurisphaera tokodaii
  6fi9-assembly1_A  TM=5.797E-01  e=1.844E-03  Lactococcus cremoris subsp. cremoris MG1363

InterPro domains:
  IPR002577 Helix-turn-helix, HxlR type [PF01638] (21-92)
  IPR002577 Helix-turn-helix, HxlR type [PS51118] (5-101)
  IPR036388 Winged helix-like DNA-binding domain superfamily [G3DSA:1.10.10.10] (2-100)
  IPR036390 Winged helix DNA-binding domain superfamily [SSF46785] (6-93)

Organism: Thermus brockianus (NCBI:txid56956)

Solvent-accessible surface area (backbone atoms only — not comparable to full-atom values): 11431 Å² total; per-residue (Å²): 127,75,76,51,72,67,45,48,52,50,42,40,53,52,39,37,88,62,32,57,53,52,54,46,59,29,71,77,37,75,37,36,68,68,57,49,42,72,71,64,76,50,56,71,64,58,48,51,51,45,52,51,52,33,36,78,70,49,26,30,42,83,46,75,42,96,49,93,74,70,44,56,33,36,31,59,30,75,59,26,48,43,50,49,51,53,58,56,48,46,54,55,55,76,52,65,72,70,71,81,121,126,75,76,51,73,68,44,48,52,50,43,39,53,52,38,37,87,60,32,56,54,52,55,46,58,29,70,78,36,75,38,37,67,68,57,49,44,70,71,64,76,49,55,72,65,59,49,51,50,44,52,51,52,31,36,78,70,50,27,30,43,80,45,77,42,95,47,93,74,70,44,54,34,35,32,59,30,75,58,24,49,42,50,51,52,52,60,57,47,46,52,54,55,75,52,64,73,70,71,80,124

pLDDT: mean 93.51, std 11.84, range [30.52, 98.81]